Protein AF-A0A1V5P3G5-F1 (afdb_monomer_lite)

Sequence (372 aa):
MKNCLNKTLERDWIDLKLSLVNNLAYAYYDMGYYDEALKFWMDNFDRAREYGWKEALMHSLTGTSLLFEERGEPMRAVSQYREALNISREIEDNYFQNLILLRLGSLFIQQGDIEEGQLFIEKASLISKEYNFLEFYVDSILHFAEINFIRCKRDCIKDFLCEVMDKGNDVQLAKAYRINYILEADVKFRELSQEKIINLHGSRKRRTEQYVTWFDTVAFKISPTSTLRKYLVKMHDRQYDATIDEIERLRKRREDFEIFIDGINGIISERIKGEIKIYKKKSLSELLFFFIRHGGEFFSPRELFPSVWKAKYVHNVDSPTVKMSISRLRKLIEPSPSNPKYLKLSPIRYKEERKYYFDDNCRFCFIEESFT

Secondary structure (DSSP, 8-state):
-HHHHTT--SGGGHHHHHHHHHHHHHHHHHHT-HHHHHHHHHHHHHHHHHHT-HHHHHHHHHHHHHHHHHTT-HHHHHHHHHHHHHHHHHTT-HHHHHHHHHHHHHHHHHHT-HHHHHHHHHHHHHHHHHTT-HHHHHHHHHHHHHHHHHTT-GGGHHHHHHHHHHH--HHHHHHHHHHHHHHH--HHHHHHHHHHHHT--HHHHHHHHHHHHHHHHHHHHH-TT-S--PEEEEESS-EEEE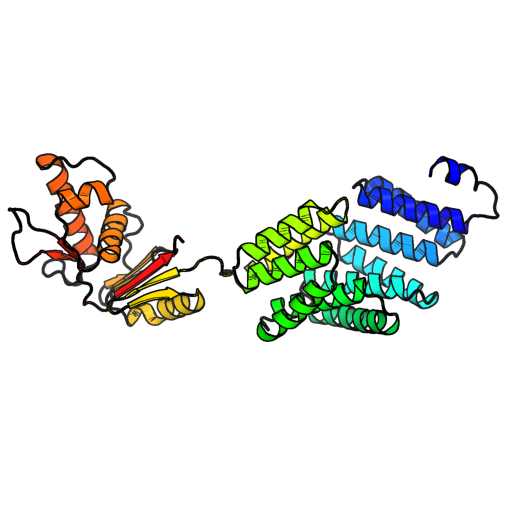-HHHHHHHHHTGGGSSEEEETTTTEEEETTTEE---TT-HHHHHHHHHHHHTTT--B-HHHHHHHHH-S---HHHHHHHHHHHHHHHHHHH-SSTTS-SSEEEPSS-BTTB--EEE-TTS-EEEEEE---

Foldseek 3Di:
DVVVLVVQPDPPCVLVNLVVLLVVLVVCQLQVVPVSSLVSLVVSLVVCVVVVPLVSNLSSLQSVLVSCVVVVNNVSSLVSLVVSLVSCVVVVVLVSVLVSLLVNLVSCVLVVVNVSSLVSLVVSCVSCVVVVVLASVLSSLLSVLLSCVLVVVLVPNVVSLVVCCVRHDLLSLLSSLLSVCQNPVDVVSVVSSVVSLVPDGGPSNVVSVVSSVSSVVSSCVSPVQTDNFQKWKDWLVDIDTDGVVVVVVCVVVVLVFQWEAEPPVGWIQGNPQGTFNCPVPQLLVLLVVVQRVVAPDWAFQQRSCCSRVVDHDDCVPRNVVVVVSLLVSLVGHAPDSVDRDFWDWDPDQDPNTIIIHGHSNGGYMYMDTDDD

pLDDT: mean 88.67, std 11.92, range [41.56, 98.75]

Structure (mmCIF, N/CA/C/O backbone):
data_AF-A0A1V5P3G5-F1
#
_entry.id   AF-A0A1V5P3G5-F1
#
loop_
_atom_site.group_PDB
_atom_site.id
_atom_site.type_symbol
_atom_site.label_atom_id
_atom_site.label_alt_id
_atom_site.label_comp_id
_atom_site.label_asym_id
_atom_site.label_entity_id
_atom_site.label_seq_id
_atom_site.pdbx_PDB_ins_code
_atom_site.Cartn_x
_atom_site.Cartn_y
_atom_site.Cartn_z
_atom_site.occupancy
_atom_site.B_iso_or_equiv
_atom_site.auth_seq_id
_atom_site.auth_comp_id
_atom_site.auth_asym_id
_atom_site.auth_atom_id
_atom_site.pdbx_PDB_model_num
ATOM 1 N N . MET A 1 1 ? 26.999 15.850 -18.769 1.00 49.56 1 MET A N 1
ATOM 2 C CA . MET A 1 1 ? 26.205 15.118 -19.786 1.00 49.56 1 MET A CA 1
ATOM 3 C C . MET A 1 1 ? 26.065 15.858 -21.116 1.00 49.56 1 MET A C 1
ATOM 5 O O . MET A 1 1 ? 26.474 15.278 -22.110 1.00 49.56 1 MET A O 1
ATOM 9 N N . LYS A 1 2 ? 25.593 17.119 -21.179 1.00 41.56 2 LYS A N 1
ATOM 10 C CA . LYS A 1 2 ? 25.462 17.866 -22.460 1.00 41.56 2 LYS A CA 1
ATOM 11 C C . LYS A 1 2 ? 26.751 17.910 -23.308 1.00 41.56 2 LYS A C 1
ATOM 13 O O . LYS A 1 2 ? 26.693 17.690 -24.509 1.00 41.56 2 LYS A O 1
ATOM 18 N N . ASN A 1 3 ? 27.919 18.078 -22.678 1.00 47.91 3 ASN A N 1
ATOM 19 C CA . ASN A 1 3 ? 29.217 18.050 -23.371 1.00 47.91 3 ASN A CA 1
ATOM 20 C C . ASN A 1 3 ? 29.620 16.672 -23.932 1.00 47.91 3 ASN A C 1
ATOM 22 O O . ASN A 1 3 ? 30.367 16.624 -24.903 1.00 47.91 3 ASN A O 1
ATOM 26 N N . CYS A 1 4 ? 29.143 15.563 -23.356 1.00 51.78 4 CYS A N 1
ATOM 27 C CA . CYS A 1 4 ? 29.403 14.222 -23.895 1.00 51.78 4 CYS A CA 1
ATOM 28 C C . CYS A 1 4 ? 28.489 13.926 -25.090 1.00 51.78 4 CYS A C 1
ATOM 30 O O . CYS A 1 4 ? 28.937 13.347 -26.069 1.00 51.78 4 CYS A O 1
ATOM 32 N N . LEU A 1 5 ? 27.240 14.401 -25.036 1.00 53.62 5 LEU A N 1
ATOM 33 C CA . LEU A 1 5 ? 26.241 14.244 -26.099 1.00 53.62 5 LEU A CA 1
ATOM 34 C C . LEU A 1 5 ? 26.616 15.007 -27.383 1.00 53.62 5 LEU A C 1
ATOM 36 O O . LEU A 1 5 ? 26.289 14.573 -28.480 1.00 53.62 5 LEU A O 1
ATOM 40 N N . ASN A 1 6 ? 27.338 16.125 -27.246 1.00 54.41 6 ASN A N 1
ATOM 41 C CA . ASN A 1 6 ? 27.861 16.892 -28.380 1.00 54.41 6 ASN A CA 1
ATOM 42 C C . ASN A 1 6 ? 29.121 16.268 -29.009 1.00 54.41 6 ASN A C 1
ATOM 44 O O . ASN A 1 6 ? 29.453 16.605 -30.139 1.00 54.41 6 ASN A O 1
ATOM 48 N N . LYS A 1 7 ? 29.832 15.376 -28.303 1.00 50.53 7 LYS A N 1
ATOM 49 C CA . LYS A 1 7 ? 31.029 14.694 -28.828 1.00 50.53 7 LYS A CA 1
ATOM 50 C C . LYS A 1 7 ? 30.710 13.418 -29.618 1.00 50.53 7 LYS A C 1
ATOM 52 O O . LYS A 1 7 ? 31.585 12.927 -30.313 1.00 50.53 7 LYS A O 1
ATOM 57 N N . THR A 1 8 ? 29.482 12.904 -29.556 1.00 52.03 8 THR A N 1
ATOM 58 C CA . THR A 1 8 ? 29.041 11.681 -30.257 1.00 52.03 8 THR A CA 1
ATOM 59 C C . THR A 1 8 ? 28.380 11.968 -31.617 1.00 52.03 8 THR A C 1
ATOM 61 O O . THR A 1 8 ? 27.482 11.247 -32.040 1.00 52.03 8 THR A O 1
ATOM 64 N N . LEU A 1 9 ? 28.780 13.050 -32.301 1.00 47.19 9 LEU A N 1
ATOM 65 C CA . LEU A 1 9 ? 28.206 13.490 -33.587 1.00 47.19 9 LEU A CA 1
ATOM 66 C C . LEU A 1 9 ? 28.682 12.677 -34.811 1.00 47.19 9 LEU A C 1
ATOM 68 O O . LEU A 1 9 ? 28.243 12.954 -35.925 1.00 47.19 9 LEU A O 1
ATOM 72 N N . GLU A 1 10 ? 29.527 11.664 -34.619 1.00 52.16 10 GLU A N 1
ATOM 73 C CA . GLU A 1 10 ? 29.936 10.717 -35.663 1.00 52.16 10 GLU A CA 1
ATOM 74 C C . GLU A 1 10 ? 29.046 9.461 -35.649 1.00 52.16 10 GLU A C 1
ATOM 76 O O . GLU A 1 10 ? 28.550 9.042 -34.601 1.00 52.16 10 GLU A O 1
ATOM 81 N N . ARG A 1 11 ? 28.834 8.864 -36.832 1.00 55.66 11 ARG A N 1
ATOM 82 C CA . ARG A 1 11 ? 27.936 7.714 -37.083 1.00 55.66 11 ARG A CA 1
ATOM 83 C C . ARG A 1 11 ? 28.247 6.483 -36.212 1.00 55.66 11 ARG A C 1
ATOM 85 O O . ARG A 1 11 ? 27.362 5.660 -36.008 1.00 55.66 11 ARG A O 1
ATOM 92 N N . ASP A 1 12 ? 29.458 6.410 -35.665 1.00 61.38 12 ASP A N 1
ATOM 93 C CA . ASP A 1 12 ? 30.012 5.246 -34.966 1.00 61.38 12 ASP A CA 1
ATOM 94 C C . ASP A 1 12 ? 29.511 5.061 -33.518 1.00 61.38 12 ASP A C 1
ATOM 96 O O . ASP A 1 12 ? 29.803 4.042 -32.901 1.00 61.38 12 ASP A O 1
ATOM 100 N N . TRP A 1 13 ? 28.733 6.002 -32.958 1.00 76.44 13 TRP A N 1
ATOM 101 C CA . TRP A 1 13 ? 28.289 5.948 -31.549 1.00 76.44 13 TRP A CA 1
ATOM 102 C C . TRP A 1 13 ? 26.781 6.147 -31.347 1.00 76.44 13 TRP A C 1
ATOM 104 O O . TRP A 1 13 ? 26.349 6.624 -30.288 1.00 76.44 13 TRP A O 1
ATOM 114 N N . ILE A 1 14 ? 25.961 5.814 -32.349 1.00 82.19 14 ILE A N 1
ATOM 115 C CA . ILE A 1 14 ? 24.505 6.008 -32.271 1.00 82.19 14 ILE A CA 1
ATOM 116 C C . ILE A 1 14 ? 23.882 5.241 -31.090 1.00 82.19 14 ILE A C 1
ATOM 118 O O . ILE A 1 14 ? 23.105 5.831 -30.341 1.00 82.19 14 ILE A O 1
ATOM 122 N N . ASP A 1 15 ? 24.315 4.008 -30.819 1.00 83.19 15 ASP A N 1
ATOM 123 C CA . ASP A 1 15 ? 23.798 3.175 -29.718 1.00 83.19 15 ASP A CA 1
ATOM 124 C C . ASP A 1 15 ? 24.075 3.799 -28.341 1.00 83.19 15 ASP A C 1
ATOM 126 O O . ASP A 1 15 ? 23.204 3.864 -27.462 1.00 83.19 15 ASP A O 1
ATOM 130 N N . LEU A 1 16 ? 25.285 4.349 -28.172 1.00 84.81 16 LEU A N 1
ATOM 131 C CA . LEU A 1 16 ? 25.686 5.062 -26.960 1.00 84.81 16 LEU A CA 1
ATOM 132 C C . LEU A 1 16 ? 24.864 6.343 -26.785 1.00 84.81 16 LEU A C 1
ATOM 134 O O . LEU A 1 16 ? 24.459 6.678 -25.670 1.00 84.81 16 LEU A O 1
ATOM 138 N N . LYS A 1 17 ? 24.591 7.057 -27.882 1.00 87.31 17 LYS A N 1
ATOM 139 C CA . LYS A 1 17 ? 23.755 8.259 -27.865 1.00 87.31 17 LYS A CA 1
ATOM 140 C C . LYS A 1 17 ? 22.325 7.927 -27.444 1.00 87.31 17 LYS A C 1
ATOM 142 O O . LYS A 1 17 ? 21.805 8.608 -26.563 1.00 87.31 17 LYS A O 1
ATOM 147 N N . LEU A 1 18 ? 21.719 6.888 -28.018 1.00 90.94 18 LEU A N 1
ATOM 148 C CA . LEU A 1 18 ? 20.354 6.472 -27.679 1.00 90.94 18 LEU A CA 1
ATOM 149 C C . LEU A 1 18 ? 20.243 6.051 -26.204 1.00 90.94 18 LEU A C 1
ATOM 151 O O . LEU A 1 18 ? 19.311 6.445 -25.499 1.00 90.94 18 LEU A O 1
ATOM 155 N N . SER A 1 19 ? 21.241 5.321 -25.703 1.00 89.56 19 SER A N 1
ATOM 156 C CA . SER A 1 19 ? 21.328 4.930 -24.289 1.00 89.56 19 SER A CA 1
ATOM 157 C C . SER A 1 19 ? 21.479 6.143 -23.361 1.00 89.56 19 SER A C 1
ATOM 159 O O . SER A 1 19 ? 20.800 6.254 -22.339 1.00 89.56 19 SER A O 1
ATOM 161 N N . LEU A 1 20 ? 22.331 7.104 -23.731 1.00 89.88 20 LEU A N 1
ATOM 162 C CA . LEU A 1 20 ? 22.556 8.312 -22.938 1.00 89.88 20 LEU A CA 1
ATOM 163 C C . LEU A 1 20 ? 21.320 9.221 -22.895 1.00 89.88 20 LEU A C 1
ATOM 165 O O . LEU A 1 20 ? 21.046 9.816 -21.852 1.00 89.88 20 LEU A O 1
ATOM 169 N N . VAL A 1 21 ? 20.571 9.322 -23.997 1.00 93.44 21 VAL A N 1
ATOM 170 C CA . VAL A 1 21 ? 19.311 10.081 -24.044 1.00 93.44 21 VAL A CA 1
ATOM 171 C C . VAL A 1 21 ? 18.264 9.447 -23.128 1.00 93.44 21 VAL A C 1
ATOM 173 O O . VAL A 1 21 ? 17.629 10.175 -22.366 1.00 93.44 21 VAL A O 1
ATOM 176 N N . ASN A 1 22 ? 18.140 8.116 -23.113 1.00 93.00 22 ASN A N 1
ATOM 177 C CA . ASN A 1 22 ? 17.264 7.419 -22.166 1.00 93.00 22 ASN A CA 1
ATOM 178 C C . ASN A 1 22 ? 17.645 7.713 -20.708 1.00 93.00 22 ASN A C 1
ATOM 180 O O . ASN A 1 22 ? 16.783 8.077 -19.911 1.00 93.00 22 ASN A O 1
ATOM 184 N N . ASN A 1 23 ? 18.931 7.627 -20.359 1.00 92.81 23 ASN A N 1
ATOM 185 C CA . ASN A 1 23 ? 19.398 7.928 -19.001 1.00 92.81 23 ASN A CA 1
ATOM 186 C C . ASN A 1 23 ? 19.138 9.387 -18.606 1.00 92.81 23 ASN A C 1
ATOM 188 O O . ASN A 1 23 ? 18.753 9.673 -17.472 1.00 92.81 23 ASN A O 1
ATOM 192 N N . LEU A 1 24 ? 19.317 10.317 -19.547 1.00 95.00 24 LEU A N 1
ATOM 193 C CA . LEU A 1 24 ? 19.003 11.724 -19.330 1.00 95.00 24 LEU A CA 1
ATOM 194 C C . LEU A 1 24 ? 17.503 11.924 -19.082 1.00 95.00 24 LEU A C 1
ATOM 196 O O . LEU A 1 24 ? 17.134 12.651 -18.163 1.00 95.00 24 LEU A O 1
ATOM 200 N N . ALA A 1 25 ? 16.647 11.258 -19.855 1.00 96.44 25 ALA A N 1
ATOM 201 C CA . ALA A 1 25 ? 15.203 11.298 -19.668 1.00 96.44 25 ALA A CA 1
ATOM 202 C C . ALA A 1 25 ? 14.783 10.743 -18.294 1.00 96.44 25 ALA A C 1
ATOM 204 O O . ALA A 1 25 ? 14.000 11.391 -17.602 1.00 96.44 25 ALA A O 1
ATOM 205 N N . TYR A 1 26 ? 15.375 9.630 -17.837 1.00 95.12 26 TYR A N 1
ATOM 206 C CA . TYR A 1 26 ? 15.165 9.119 -16.474 1.00 95.12 26 TYR A CA 1
ATOM 207 C C . TYR A 1 26 ? 15.589 10.125 -15.397 1.00 95.12 26 TYR A C 1
ATOM 209 O O . TYR A 1 26 ? 14.888 10.277 -14.399 1.00 95.12 26 TYR A O 1
ATOM 217 N N . ALA A 1 27 ? 16.695 10.848 -15.596 1.00 95.00 27 ALA A N 1
ATOM 218 C CA . ALA A 1 27 ? 17.125 11.887 -14.661 1.00 95.00 27 ALA A CA 1
ATOM 219 C C . ALA A 1 27 ? 16.135 13.066 -14.610 1.00 95.00 27 ALA A C 1
ATOM 221 O O . ALA A 1 27 ? 15.785 13.525 -13.523 1.00 95.00 27 ALA A O 1
ATOM 222 N N . TYR A 1 28 ? 15.636 13.526 -15.764 1.00 95.25 28 TYR A N 1
ATOM 223 C CA . TYR A 1 28 ? 14.582 14.547 -15.819 1.00 95.25 28 TYR A CA 1
ATOM 224 C C . TYR A 1 28 ? 13.293 14.065 -15.136 1.00 95.25 28 TYR A C 1
ATOM 226 O O . TYR A 1 28 ? 12.713 14.803 -14.337 1.00 95.25 28 TYR A O 1
ATOM 234 N N . TYR A 1 29 ? 12.889 12.815 -15.376 1.00 94.94 29 TYR A N 1
ATOM 235 C CA . TYR A 1 29 ? 11.752 12.184 -14.707 1.00 94.94 29 TYR A CA 1
ATOM 236 C C . TYR A 1 29 ? 11.928 12.154 -13.184 1.00 94.94 29 TYR A C 1
ATOM 238 O O . TYR A 1 29 ? 11.023 12.552 -12.448 1.00 94.94 29 TYR A O 1
ATOM 246 N N . ASP A 1 30 ? 13.102 11.755 -12.689 1.00 93.62 30 ASP A N 1
ATOM 247 C CA . ASP A 1 30 ? 13.365 11.693 -11.251 1.00 93.62 30 ASP A CA 1
ATOM 248 C C . ASP A 1 30 ? 13.262 13.079 -10.593 1.00 93.62 30 ASP A C 1
ATOM 250 O O . ASP A 1 30 ? 12.609 13.249 -9.558 1.00 93.62 30 ASP A O 1
ATOM 254 N N . MET A 1 31 ? 13.764 14.106 -11.279 1.00 92.50 31 MET A N 1
ATOM 255 C CA . MET A 1 31 ? 13.651 15.507 -10.865 1.00 92.50 31 MET A CA 1
ATOM 256 C C . MET A 1 31 ? 12.229 16.088 -10.980 1.00 92.50 31 MET A C 1
ATOM 258 O O . MET A 1 31 ? 11.965 17.135 -10.397 1.00 92.50 31 MET A O 1
ATOM 262 N N . GLY A 1 32 ? 11.301 15.412 -11.668 1.00 91.19 32 GLY A N 1
ATOM 263 C CA . GLY A 1 32 ? 9.911 15.858 -11.848 1.00 91.19 32 GLY A CA 1
ATOM 264 C C . GLY A 1 32 ? 9.659 16.695 -13.109 1.00 91.19 32 GLY A C 1
ATOM 265 O O . GLY A 1 32 ? 8.556 17.204 -13.292 1.00 91.19 32 GLY A O 1
ATOM 266 N N . TYR A 1 33 ? 10.647 16.817 -13.997 1.00 94.06 33 TYR A N 1
ATOM 267 C CA . TYR A 1 33 ? 10.536 17.491 -15.296 1.00 94.06 33 TYR A CA 1
ATOM 268 C C . TYR A 1 33 ? 9.931 16.538 -16.338 1.00 94.06 33 TYR A C 1
ATOM 270 O O . TYR A 1 33 ? 10.624 15.959 -17.180 1.00 94.06 33 TYR A O 1
ATOM 278 N N . TYR A 1 34 ? 8.628 16.288 -16.208 1.00 92.44 34 TYR A N 1
ATOM 279 C CA . TYR A 1 34 ? 7.934 15.239 -16.955 1.00 92.44 34 TYR A CA 1
ATOM 280 C C . TYR A 1 34 ? 7.786 15.526 -18.449 1.00 92.44 34 TYR A C 1
ATOM 282 O O . TYR A 1 34 ? 7.877 14.594 -19.246 1.00 92.44 34 TYR A O 1
ATOM 290 N N . ASP A 1 35 ? 7.589 16.783 -18.844 1.00 93.62 35 ASP A N 1
ATOM 291 C CA . ASP A 1 35 ? 7.440 17.137 -20.258 1.00 93.62 35 ASP A CA 1
ATOM 292 C C . ASP A 1 35 ? 8.777 17.034 -21.002 1.00 93.62 35 ASP A C 1
ATOM 294 O O . ASP A 1 35 ? 8.831 16.535 -22.128 1.00 93.62 35 ASP A O 1
ATOM 298 N N . GLU A 1 36 ? 9.879 17.415 -20.356 1.00 94.38 36 GLU A N 1
ATOM 299 C CA . GLU A 1 36 ? 11.227 17.216 -20.879 1.00 94.38 36 GLU A CA 1
ATOM 300 C C . GLU A 1 36 ? 11.564 15.730 -20.996 1.00 94.38 36 GLU A C 1
ATOM 302 O O . GLU A 1 36 ? 12.044 15.299 -22.046 1.00 94.38 36 GLU A O 1
ATOM 307 N N . ALA A 1 37 ? 11.284 14.937 -19.955 1.00 95.81 37 ALA A N 1
ATOM 308 C CA . ALA A 1 37 ? 11.495 13.491 -19.981 1.00 95.81 37 ALA A CA 1
ATOM 309 C C . ALA A 1 37 ? 10.700 12.827 -21.118 1.00 95.81 37 ALA A C 1
ATOM 311 O O . ALA A 1 37 ? 11.266 12.055 -21.893 1.00 95.81 37 ALA A O 1
ATOM 312 N N . LEU A 1 38 ? 9.420 13.190 -21.271 1.00 94.56 38 LEU A N 1
ATOM 313 C CA . LEU A 1 38 ? 8.560 12.698 -22.347 1.00 94.56 38 LEU A CA 1
ATOM 314 C C . LEU A 1 38 ? 9.134 13.041 -23.721 1.00 94.56 38 LEU A C 1
ATOM 316 O O . LEU A 1 38 ? 9.231 12.169 -24.582 1.00 94.56 38 LEU A O 1
ATOM 320 N N . LYS A 1 39 ? 9.558 14.294 -23.917 1.00 94.81 39 LYS A N 1
ATOM 321 C CA . LYS A 1 39 ? 10.154 14.742 -25.177 1.00 94.81 39 LYS A CA 1
ATOM 322 C C . LYS A 1 39 ? 11.406 13.939 -25.521 1.00 94.81 39 LYS A C 1
ATOM 324 O O . LYS A 1 39 ? 11.549 13.521 -26.667 1.00 94.81 39 LYS A O 1
ATOM 329 N N . PHE A 1 40 ? 12.295 13.713 -24.552 1.00 94.69 40 PHE A N 1
ATOM 330 C CA . PHE A 1 40 ? 13.498 12.913 -24.778 1.00 94.69 40 PHE A CA 1
ATOM 331 C C . PHE A 1 40 ? 13.165 11.460 -25.110 1.00 94.69 40 PHE A C 1
ATOM 333 O O . PHE A 1 40 ? 13.736 10.931 -26.059 1.00 94.69 40 PHE A O 1
ATOM 340 N N . TRP A 1 41 ? 12.242 10.820 -24.389 1.00 96.56 41 TRP A N 1
ATOM 341 C CA . TRP A 1 41 ? 11.871 9.437 -24.685 1.00 96.56 41 TRP A CA 1
ATOM 342 C C . TRP A 1 41 ? 11.143 9.275 -26.020 1.00 96.56 41 TRP A C 1
ATOM 344 O O . TRP A 1 41 ? 11.429 8.315 -26.722 1.00 96.56 41 TRP A O 1
ATOM 354 N N . MET A 1 42 ? 10.255 10.195 -26.408 1.00 94.19 42 MET A N 1
ATOM 355 C CA . MET A 1 42 ? 9.570 10.125 -27.708 1.00 94.19 42 MET A CA 1
ATOM 356 C C . MET A 1 42 ? 10.543 10.315 -28.878 1.00 94.19 42 MET A C 1
ATOM 358 O O . MET A 1 42 ? 10.554 9.516 -29.808 1.00 94.19 42 MET A O 1
ATOM 362 N N . ASP A 1 43 ? 11.420 11.319 -28.800 1.00 90.75 43 ASP A N 1
ATOM 363 C CA . ASP A 1 43 ? 12.449 11.557 -29.821 1.00 90.75 43 ASP A CA 1
ATOM 364 C C . ASP A 1 43 ? 13.442 10.381 -29.911 1.00 90.75 43 ASP A C 1
ATOM 366 O O . ASP A 1 43 ? 13.920 10.021 -30.986 1.00 90.75 43 ASP A O 1
ATOM 370 N N . ASN A 1 44 ? 13.747 9.746 -28.776 1.00 93.62 44 ASN A N 1
ATOM 371 C CA . ASN A 1 44 ? 14.605 8.568 -28.738 1.00 93.62 44 ASN A CA 1
ATOM 372 C C . ASN A 1 44 ? 13.910 7.303 -29.255 1.00 93.62 44 ASN A C 1
ATOM 374 O O . ASN A 1 44 ? 14.562 6.490 -29.901 1.00 93.62 44 ASN A O 1
ATOM 378 N N . PHE A 1 45 ? 12.608 7.155 -29.011 1.00 94.88 45 PHE A N 1
ATOM 379 C CA . PHE A 1 45 ? 11.784 6.059 -29.515 1.00 94.88 45 PHE A CA 1
ATOM 380 C C . PHE A 1 45 ? 11.760 6.033 -31.046 1.00 94.88 45 PHE A C 1
ATOM 382 O O . PHE A 1 45 ? 12.057 4.996 -31.639 1.00 94.88 45 PHE A O 1
ATOM 389 N N . ASP A 1 46 ? 11.475 7.174 -31.684 1.00 92.25 46 ASP A N 1
ATOM 390 C CA . ASP A 1 46 ? 11.408 7.265 -33.147 1.00 92.25 46 ASP A CA 1
ATOM 391 C C . ASP A 1 46 ? 12.761 6.933 -33.788 1.00 92.25 46 ASP A C 1
ATOM 393 O O . ASP A 1 46 ? 12.830 6.147 -34.735 1.00 92.25 46 ASP A O 1
ATOM 397 N N . ARG A 1 47 ? 13.859 7.441 -33.210 1.00 91.50 47 ARG A N 1
ATOM 398 C CA . ARG A 1 47 ? 15.213 7.104 -33.669 1.00 91.50 47 ARG A CA 1
ATOM 399 C C . ARG A 1 47 ? 15.542 5.635 -33.436 1.00 91.50 47 ARG A C 1
ATOM 401 O O . ARG A 1 47 ? 15.974 4.962 -34.360 1.00 91.50 47 ARG A O 1
ATOM 408 N N . ALA A 1 48 ? 15.339 5.114 -32.229 1.00 92.25 48 ALA A N 1
ATOM 409 C CA . ALA A 1 48 ? 15.631 3.715 -31.923 1.00 92.25 48 ALA A CA 1
ATOM 410 C C . ALA A 1 48 ? 14.883 2.764 -32.869 1.00 92.25 48 ALA A C 1
ATOM 412 O O . ALA A 1 48 ? 15.457 1.783 -33.334 1.00 92.25 48 ALA A O 1
ATOM 413 N N . ARG A 1 49 ? 13.639 3.103 -33.230 1.00 92.50 49 ARG A N 1
ATOM 414 C CA . ARG A 1 49 ? 12.857 2.382 -34.237 1.00 92.50 49 ARG A CA 1
ATOM 415 C C . ARG A 1 49 ? 13.460 2.485 -35.641 1.00 92.50 49 ARG A C 1
ATOM 417 O O . ARG A 1 49 ? 13.567 1.461 -36.305 1.00 92.50 49 ARG A O 1
ATOM 424 N N . GLU A 1 50 ? 13.858 3.676 -36.088 1.00 90.69 50 GLU A N 1
ATOM 425 C CA . GLU A 1 50 ? 14.502 3.887 -37.397 1.00 90.69 50 GLU A CA 1
ATOM 426 C C . GLU A 1 50 ? 15.808 3.086 -37.539 1.00 90.69 50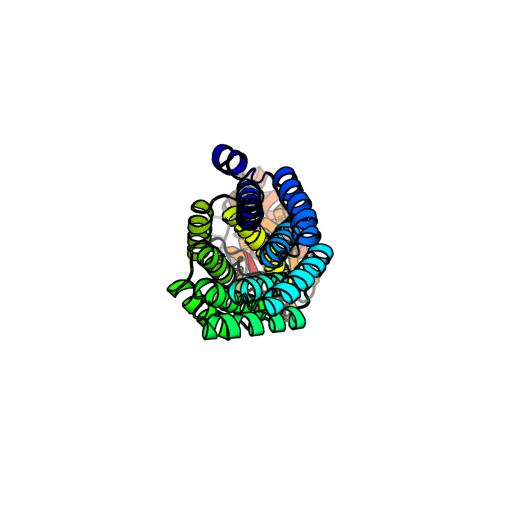 GLU A C 1
ATOM 428 O O . GLU A 1 50 ? 16.051 2.471 -38.575 1.00 90.69 50 GLU A O 1
ATOM 433 N N . TYR A 1 51 ? 16.621 3.051 -36.481 1.00 89.44 51 TYR A N 1
ATOM 434 C CA . TYR A 1 51 ? 17.903 2.338 -36.453 1.00 89.44 51 TYR A CA 1
ATOM 435 C C . TYR A 1 51 ? 17.779 0.847 -36.091 1.00 89.44 51 TYR A C 1
ATOM 437 O O . TYR A 1 51 ? 18.767 0.122 -36.171 1.00 89.44 51 TYR A O 1
ATOM 445 N N . GLY A 1 52 ? 16.594 0.373 -35.692 1.00 89.75 52 GLY A N 1
ATOM 446 C CA . GLY A 1 52 ? 16.376 -1.014 -35.267 1.00 89.75 52 GLY A CA 1
ATOM 447 C C . GLY A 1 52 ? 17.014 -1.379 -33.920 1.00 89.75 52 GLY A C 1
ATOM 448 O O . GLY A 1 52 ? 17.236 -2.559 -33.654 1.00 89.75 52 GLY A O 1
ATOM 449 N N . TRP A 1 53 ? 17.306 -0.394 -33.066 1.00 92.31 53 TRP A N 1
ATOM 450 C CA . TRP A 1 53 ? 17.959 -0.595 -31.770 1.00 92.31 53 TRP A CA 1
ATOM 451 C C . TRP A 1 53 ? 16.936 -0.915 -30.669 1.00 92.31 53 TRP A C 1
ATOM 453 O O . TRP A 1 53 ? 16.299 -0.027 -30.091 1.00 92.31 53 TRP A O 1
ATOM 463 N N . LYS A 1 54 ? 16.749 -2.210 -30.399 1.00 94.44 54 LYS A N 1
ATOM 464 C CA . LYS A 1 54 ? 15.670 -2.744 -29.552 1.00 94.44 54 LYS A CA 1
ATOM 465 C C . LYS A 1 54 ? 15.795 -2.341 -28.084 1.00 94.44 54 LYS A C 1
ATOM 467 O O . LYS A 1 54 ? 14.796 -1.978 -27.466 1.00 94.44 54 LYS A O 1
ATOM 472 N N . GLU A 1 55 ? 17.006 -2.335 -27.544 1.00 93.31 55 GLU A N 1
ATOM 473 C CA . GLU A 1 55 ? 17.312 -1.973 -26.161 1.00 93.31 55 GLU A CA 1
ATOM 474 C C . GLU A 1 55 ? 16.819 -0.553 -25.866 1.00 93.31 55 GLU A C 1
ATOM 476 O O . GLU A 1 55 ? 16.026 -0.327 -24.948 1.00 93.31 55 GLU A O 1
ATOM 481 N N . ALA A 1 56 ? 17.224 0.432 -26.678 1.00 93.81 56 ALA A N 1
ATOM 482 C CA . ALA A 1 56 ? 16.794 1.809 -26.447 1.00 93.81 56 ALA A CA 1
ATOM 483 C C . ALA A 1 56 ? 15.290 1.996 -26.649 1.00 93.81 56 ALA A C 1
ATOM 485 O O . ALA A 1 56 ? 14.697 2.796 -25.920 1.00 93.81 56 ALA A O 1
ATOM 486 N N . LEU A 1 57 ? 14.690 1.261 -27.590 1.00 95.25 57 LEU A N 1
ATOM 487 C CA . LEU A 1 57 ? 13.251 1.269 -27.829 1.00 95.25 57 LEU A CA 1
ATOM 488 C C . LEU A 1 57 ? 12.483 0.779 -26.591 1.00 95.25 57 LEU A C 1
ATOM 490 O O . LEU A 1 57 ? 11.570 1.461 -26.124 1.00 95.25 57 LEU A O 1
ATOM 494 N N . MET A 1 58 ? 12.904 -0.347 -26.008 1.00 97.38 58 MET A N 1
ATOM 495 C CA . MET A 1 58 ? 12.354 -0.897 -24.765 1.00 97.38 58 MET A CA 1
ATOM 496 C C . MET A 1 58 ? 12.480 0.096 -23.601 1.00 97.38 58 MET A C 1
ATOM 498 O O . MET A 1 58 ? 11.509 0.320 -22.873 1.00 97.38 58 MET A O 1
ATOM 502 N N . HIS A 1 59 ? 13.643 0.729 -23.427 1.00 95.56 59 HIS A N 1
ATOM 503 C CA . HIS A 1 59 ? 13.841 1.747 -22.392 1.00 95.56 59 HIS A CA 1
ATOM 504 C C . HIS A 1 59 ? 12.925 2.964 -22.584 1.00 95.56 59 HIS A C 1
ATOM 506 O O . HIS A 1 59 ? 12.333 3.440 -21.616 1.00 95.56 59 HIS A O 1
ATOM 512 N N . SER A 1 60 ? 12.773 3.460 -23.816 1.00 96.69 60 SER A N 1
ATOM 513 C CA . SER A 1 60 ? 11.890 4.596 -24.109 1.00 96.69 60 SER A CA 1
ATOM 514 C C . SER A 1 60 ? 10.415 4.251 -23.873 1.00 96.69 60 SER A C 1
ATOM 516 O O . SER A 1 60 ? 9.686 5.049 -23.278 1.00 96.69 60 SER A O 1
ATOM 518 N N . LEU A 1 61 ? 9.977 3.043 -24.244 1.00 97.56 61 LEU A N 1
ATOM 519 C CA . LEU A 1 61 ? 8.636 2.538 -23.928 1.00 97.56 61 LEU A CA 1
ATOM 520 C C . LEU A 1 61 ? 8.414 2.405 -22.418 1.00 97.56 61 LEU A C 1
ATOM 522 O O . LEU A 1 61 ? 7.399 2.859 -21.899 1.00 97.56 61 LEU A O 1
ATOM 526 N N . THR A 1 62 ? 9.380 1.844 -21.691 1.00 97.25 62 THR A N 1
ATOM 527 C CA . THR A 1 62 ? 9.298 1.691 -20.230 1.00 97.25 62 THR A CA 1
ATOM 528 C C . THR A 1 62 ? 9.235 3.056 -19.537 1.00 97.25 62 THR A C 1
ATOM 530 O O . THR A 1 62 ? 8.424 3.262 -18.637 1.00 97.25 62 THR A O 1
ATOM 533 N N . GLY A 1 63 ? 10.055 4.016 -19.972 1.00 96.12 63 GLY A N 1
ATOM 534 C CA . GLY A 1 63 ? 10.067 5.382 -19.448 1.00 96.12 63 GLY A CA 1
ATOM 535 C C . GLY A 1 63 ? 8.767 6.149 -19.702 1.00 96.12 63 GLY A C 1
ATOM 536 O O . GLY A 1 63 ? 8.200 6.745 -18.786 1.00 96.12 63 GLY A O 1
ATOM 537 N N . THR A 1 64 ? 8.241 6.085 -20.926 1.00 96.88 64 THR A N 1
ATOM 538 C CA . THR A 1 64 ? 6.945 6.705 -21.260 1.00 96.88 64 THR A CA 1
ATOM 539 C C . THR A 1 64 ? 5.778 6.045 -20.529 1.00 96.88 64 THR A C 1
ATOM 541 O O . THR A 1 64 ? 4.897 6.752 -20.039 1.00 96.88 64 THR A O 1
ATOM 544 N N . SER A 1 65 ? 5.823 4.726 -20.330 1.00 97.00 65 SER A N 1
ATOM 545 C CA . SER A 1 65 ? 4.835 4.004 -19.519 1.00 97.00 65 SER A CA 1
ATOM 546 C C . SER A 1 65 ? 4.804 4.509 -18.075 1.00 97.00 65 SER A C 1
ATOM 548 O O . SER A 1 65 ? 3.726 4.776 -17.550 1.00 97.00 65 SER A O 1
ATOM 550 N N . LEU A 1 66 ? 5.971 4.724 -17.454 1.00 94.19 66 LEU A N 1
ATOM 551 C CA . LEU A 1 66 ? 6.075 5.296 -16.105 1.00 94.19 66 LEU A CA 1
ATOM 552 C C . LEU A 1 66 ? 5.436 6.689 -16.010 1.00 94.19 66 LEU A C 1
ATOM 554 O O . LEU A 1 66 ? 4.796 7.003 -15.011 1.00 94.19 66 LEU A O 1
ATOM 558 N N . LEU A 1 67 ? 5.571 7.524 -17.044 1.00 93.19 67 LEU A N 1
ATOM 559 C CA . LEU A 1 67 ? 4.897 8.826 -17.087 1.00 93.19 67 LEU A CA 1
ATOM 560 C C . LEU A 1 67 ? 3.380 8.698 -17.199 1.00 93.19 67 LEU A C 1
ATOM 562 O O . LEU A 1 67 ? 2.660 9.476 -16.576 1.00 93.19 67 LEU A O 1
ATOM 566 N N . PHE A 1 68 ? 2.887 7.736 -17.979 1.00 91.88 68 PHE A N 1
ATOM 567 C CA . PHE A 1 68 ? 1.452 7.478 -18.056 1.00 91.88 68 PHE A CA 1
ATOM 568 C C . PHE A 1 68 ? 0.891 6.972 -16.724 1.00 91.88 68 PHE A C 1
ATOM 570 O O . PHE A 1 68 ? -0.214 7.373 -16.362 1.00 91.88 68 PHE A O 1
ATOM 577 N N . GLU A 1 69 ? 1.651 6.185 -15.952 1.00 90.31 69 GLU A N 1
ATOM 578 C CA . GLU A 1 69 ? 1.273 5.857 -14.569 1.00 90.31 69 GLU A CA 1
ATOM 579 C C . GLU A 1 69 ? 1.127 7.121 -13.710 1.00 90.31 69 GLU A C 1
ATOM 581 O O . GLU A 1 69 ? 0.080 7.327 -13.099 1.00 90.31 69 GLU A O 1
ATOM 586 N N . GLU A 1 70 ? 2.139 7.996 -13.704 1.00 86.50 70 GLU A N 1
ATOM 587 C CA . GLU A 1 70 ? 2.135 9.241 -12.913 1.00 86.50 70 GLU A CA 1
ATOM 588 C C . GLU A 1 70 ? 1.002 10.199 -13.309 1.00 86.50 70 GLU A C 1
ATOM 590 O O . GLU A 1 70 ? 0.520 10.977 -12.486 1.00 86.50 70 GLU A O 1
ATOM 595 N N . ARG A 1 71 ? 0.560 10.152 -14.571 1.00 86.56 71 ARG A N 1
ATOM 596 C CA . ARG A 1 71 ? -0.556 10.958 -15.090 1.00 86.56 71 ARG A CA 1
ATOM 597 C C . ARG A 1 71 ? -1.932 10.335 -14.840 1.00 86.56 71 ARG A C 1
ATOM 599 O O . ARG A 1 71 ? -2.936 10.950 -15.189 1.00 86.56 71 ARG A O 1
ATOM 606 N N . GLY A 1 72 ? -2.004 9.145 -14.242 1.00 86.88 72 GLY A N 1
ATOM 607 C CA . GLY A 1 72 ? -3.270 8.445 -14.022 1.00 86.88 72 GLY A CA 1
ATOM 608 C C . GLY A 1 72 ? -3.884 7.887 -15.310 1.00 86.88 72 GLY A C 1
ATOM 609 O O . GLY A 1 72 ? -5.103 7.760 -15.408 1.00 86.88 72 GLY A O 1
ATOM 610 N N . GLU A 1 73 ? -3.054 7.529 -16.294 1.00 90.19 73 GLU A N 1
ATOM 611 C CA . GLU A 1 73 ? -3.453 6.944 -17.581 1.00 90.19 73 GLU A CA 1
ATOM 612 C C . GLU A 1 73 ? -3.037 5.458 -17.681 1.00 90.19 73 GLU A C 1
ATOM 614 O O . GLU A 1 73 ? -2.275 5.066 -18.573 1.00 90.19 73 GLU A O 1
ATOM 619 N N . PRO A 1 74 ? -3.515 4.574 -16.787 1.00 88.56 74 PRO A N 1
ATOM 620 C CA . PRO A 1 74 ? -2.893 3.270 -16.599 1.00 88.56 74 PRO A CA 1
ATOM 621 C C . PRO A 1 74 ? -3.124 2.309 -17.777 1.00 88.56 74 PRO A C 1
ATOM 623 O O . PRO A 1 74 ? -2.284 1.456 -18.040 1.00 88.56 74 PRO A O 1
ATOM 626 N N . MET A 1 75 ? -4.199 2.474 -18.557 1.00 90.31 75 MET A N 1
ATOM 627 C CA . MET A 1 75 ? -4.428 1.661 -19.763 1.00 90.31 75 MET A CA 1
ATOM 628 C C . MET A 1 75 ? -3.394 1.934 -20.864 1.00 90.31 75 MET A C 1
ATOM 630 O O . MET A 1 75 ? -2.980 1.010 -21.565 1.00 90.31 75 MET A O 1
ATOM 634 N N . ARG A 1 76 ? -2.937 3.187 -21.001 1.00 93.19 76 ARG A N 1
ATOM 635 C CA . ARG A 1 76 ? -1.859 3.533 -21.941 1.00 93.19 76 ARG A CA 1
ATOM 636 C C . ARG A 1 76 ? -0.525 2.967 -21.468 1.00 93.19 76 ARG A C 1
ATOM 638 O O . ARG A 1 76 ? 0.187 2.378 -22.278 1.00 93.19 76 ARG A O 1
ATOM 645 N N . ALA A 1 77 ? -0.247 3.060 -20.165 1.00 95.69 77 ALA A N 1
ATOM 646 C CA . ALA A 1 77 ? 0.933 2.447 -19.560 1.00 95.69 77 ALA A CA 1
ATOM 647 C C . ALA A 1 77 ? 0.967 0.927 -19.801 1.00 95.69 77 ALA A C 1
ATOM 649 O O . ALA A 1 77 ? 1.964 0.407 -20.287 1.00 95.69 77 ALA A O 1
ATOM 650 N N . VAL A 1 78 ? -0.140 0.212 -19.555 1.00 96.38 78 VAL A N 1
ATOM 651 C CA . VAL A 1 78 ? -0.230 -1.245 -19.778 1.00 96.38 78 VAL A CA 1
ATOM 652 C C . VAL A 1 78 ? 0.071 -1.619 -21.231 1.00 96.38 78 VAL A C 1
ATOM 654 O O . VAL A 1 78 ? 0.812 -2.573 -21.469 1.00 96.38 78 VAL A O 1
ATOM 657 N N . SER A 1 79 ? -0.468 -0.880 -22.206 1.00 96.62 79 SER A N 1
ATOM 658 C CA . SER A 1 79 ? -0.205 -1.148 -23.627 1.00 96.62 79 SER A CA 1
ATOM 659 C C . SER A 1 79 ? 1.286 -1.046 -23.957 1.00 96.62 79 SER A C 1
ATOM 661 O O . SER A 1 79 ? 1.837 -1.943 -24.595 1.00 96.62 79 SER A O 1
ATOM 663 N N . GLN A 1 80 ? 1.945 0.021 -23.504 1.00 97.25 80 GLN A N 1
ATOM 664 C CA . GLN A 1 80 ? 3.365 0.244 -23.776 1.00 97.25 80 GLN A CA 1
ATOM 665 C C . GLN A 1 80 ? 4.273 -0.711 -22.999 1.00 97.25 80 GLN A C 1
ATOM 667 O O . GLN A 1 80 ? 5.255 -1.202 -23.553 1.00 97.25 80 GLN A O 1
ATOM 672 N N . TYR A 1 81 ? 3.925 -1.062 -21.759 1.00 98.38 81 TYR A N 1
ATOM 673 C CA . TYR A 1 81 ? 4.642 -2.094 -21.016 1.00 98.38 81 TYR A CA 1
ATOM 674 C C . TYR A 1 81 ? 4.562 -3.459 -21.689 1.00 98.38 81 TYR A C 1
ATOM 676 O O . TYR A 1 81 ? 5.550 -4.183 -21.684 1.00 98.38 81 TYR A O 1
ATOM 684 N N . ARG A 1 82 ? 3.425 -3.833 -22.289 1.00 98.25 82 ARG A N 1
ATOM 685 C CA . ARG A 1 82 ? 3.327 -5.099 -23.034 1.00 98.25 82 ARG A CA 1
ATOM 686 C C . ARG A 1 82 ? 4.230 -5.103 -24.269 1.00 98.25 82 ARG A C 1
ATOM 688 O O . ARG A 1 82 ? 4.865 -6.119 -24.534 1.00 98.25 82 ARG A O 1
ATOM 695 N N . GLU A 1 83 ? 4.327 -3.981 -24.983 1.00 97.81 83 GLU A N 1
ATOM 696 C CA . GLU A 1 83 ? 5.274 -3.828 -26.097 1.00 97.81 83 GLU A CA 1
ATOM 697 C C . GLU A 1 83 ? 6.727 -3.928 -25.602 1.00 97.81 83 GLU A C 1
ATOM 699 O O . GLU A 1 83 ? 7.496 -4.739 -26.116 1.00 97.81 83 GLU A O 1
ATOM 704 N N . ALA A 1 84 ? 7.078 -3.200 -24.537 1.00 98.12 84 ALA A N 1
ATOM 705 C CA . ALA A 1 84 ? 8.405 -3.258 -23.925 1.00 98.12 84 ALA A CA 1
ATOM 706 C C . ALA A 1 84 ? 8.756 -4.663 -23.408 1.00 98.12 84 ALA A C 1
ATOM 708 O O . ALA A 1 84 ? 9.890 -5.099 -23.567 1.00 98.12 84 ALA A O 1
ATOM 709 N N . LEU A 1 85 ? 7.791 -5.389 -22.833 1.00 98.50 85 LEU A N 1
ATOM 710 C CA . LEU A 1 85 ? 7.969 -6.759 -22.346 1.00 98.50 85 LEU A CA 1
ATOM 711 C C . LEU A 1 85 ? 8.228 -7.752 -23.484 1.00 98.50 85 LEU A C 1
ATOM 713 O O . LEU A 1 85 ? 8.974 -8.712 -23.312 1.00 98.50 85 LEU A O 1
ATOM 717 N N . ASN A 1 86 ? 7.593 -7.557 -24.641 1.00 98.38 86 ASN A N 1
ATOM 718 C CA . ASN A 1 86 ? 7.870 -8.386 -25.811 1.00 98.38 86 ASN A CA 1
ATOM 719 C C . ASN A 1 86 ? 9.283 -8.122 -26.329 1.00 98.38 86 ASN A C 1
ATOM 721 O O . ASN A 1 86 ? 10.026 -9.072 -26.555 1.00 98.38 86 ASN A O 1
ATOM 725 N N . ILE A 1 87 ? 9.684 -6.852 -26.420 1.00 98.06 87 ILE A N 1
ATOM 726 C CA . ILE A 1 87 ? 11.041 -6.496 -26.840 1.00 98.06 87 ILE A CA 1
ATOM 727 C C . ILE A 1 87 ? 12.072 -7.054 -25.854 1.00 98.06 87 ILE A C 1
ATOM 729 O O . ILE A 1 87 ? 13.025 -7.686 -26.292 1.00 98.06 87 ILE A O 1
ATOM 733 N N . SER A 1 88 ? 11.870 -6.897 -24.541 1.00 97.81 88 SER A N 1
ATOM 734 C CA . SER A 1 88 ? 12.808 -7.396 -23.524 1.00 97.81 88 SER A CA 1
ATOM 735 C C . SER A 1 88 ? 12.946 -8.921 -23.525 1.00 97.81 88 SER A C 1
ATOM 737 O O . SER A 1 88 ? 14.006 -9.434 -23.178 1.00 97.81 88 SER A O 1
ATOM 739 N N . ARG A 1 89 ? 11.918 -9.658 -23.966 1.00 97.81 89 ARG A N 1
ATOM 740 C CA . ARG A 1 89 ? 12.019 -11.100 -24.248 1.00 97.81 89 ARG A CA 1
ATOM 741 C C . ARG A 1 89 ? 12.826 -11.395 -25.504 1.00 97.81 89 ARG A C 1
ATOM 743 O O . ARG A 1 89 ? 13.625 -12.320 -25.488 1.00 97.81 89 ARG A O 1
ATOM 750 N N . GLU A 1 90 ? 12.626 -10.631 -26.576 1.00 97.81 90 GLU A N 1
ATOM 751 C CA . GLU A 1 90 ? 13.361 -10.814 -27.835 1.00 97.81 90 GLU A CA 1
ATOM 752 C C . GLU A 1 90 ? 14.868 -10.576 -27.693 1.00 97.81 90 GLU A C 1
ATOM 754 O O . GLU A 1 90 ? 15.640 -11.197 -28.417 1.00 97.81 90 GLU A O 1
ATOM 759 N N . ILE A 1 91 ? 15.273 -9.672 -26.797 1.00 96.69 91 ILE A N 1
ATOM 760 C CA . ILE A 1 91 ? 16.687 -9.380 -26.500 1.00 96.69 91 ILE A CA 1
ATOM 761 C C . ILE A 1 91 ? 17.199 -10.090 -25.238 1.00 96.69 91 ILE A C 1
ATOM 763 O O . ILE A 1 91 ? 18.314 -9.828 -24.804 1.00 96.69 91 ILE A O 1
ATOM 767 N N . GLU A 1 92 ? 16.381 -10.953 -24.628 1.00 97.44 92 GLU A N 1
ATOM 768 C CA . GLU A 1 92 ? 16.724 -11.725 -23.423 1.00 97.44 92 GLU A CA 1
ATOM 769 C C . GLU A 1 92 ? 17.158 -10.868 -22.207 1.00 97.44 92 GLU A C 1
ATOM 771 O O . GLU A 1 92 ? 17.888 -11.320 -21.323 1.00 97.44 92 GLU A O 1
ATOM 776 N N . ASP A 1 93 ? 16.653 -9.632 -22.097 1.00 97.31 93 ASP A N 1
ATOM 777 C CA . ASP A 1 93 ? 16.903 -8.747 -20.953 1.00 97.31 93 ASP A CA 1
ATOM 778 C C . ASP A 1 93 ? 15.996 -9.121 -19.771 1.00 97.31 93 ASP A C 1
ATOM 780 O O . ASP A 1 93 ? 14.902 -8.582 -19.568 1.00 97.31 93 ASP A O 1
ATOM 784 N N . ASN A 1 94 ? 16.461 -10.077 -18.969 1.00 97.94 94 ASN A N 1
ATOM 785 C CA . ASN A 1 94 ? 15.724 -10.574 -17.809 1.00 97.94 94 ASN A CA 1
ATOM 786 C C . ASN A 1 94 ? 15.525 -9.515 -16.712 1.00 97.94 94 ASN A C 1
ATOM 788 O O . ASN A 1 94 ? 14.563 -9.612 -15.946 1.00 97.94 94 ASN A O 1
ATOM 792 N N . TYR A 1 95 ? 16.386 -8.494 -16.632 1.00 97.50 95 TYR A N 1
ATOM 793 C CA . TYR A 1 95 ? 16.240 -7.415 -15.653 1.00 97.50 95 TYR A CA 1
ATOM 794 C C . TYR A 1 95 ? 15.019 -6.553 -15.992 1.00 97.50 95 TYR A C 1
ATOM 796 O O . TYR A 1 95 ? 14.144 -6.352 -15.145 1.00 97.50 95 TYR A O 1
ATOM 804 N N . PHE A 1 96 ? 14.905 -6.103 -17.246 1.00 96.81 96 PHE A N 1
ATOM 805 C CA . PHE A 1 96 ? 13.749 -5.323 -17.688 1.00 96.81 96 PHE A CA 1
ATOM 806 C C . PHE A 1 96 ? 12.482 -6.156 -17.804 1.00 96.81 96 PHE A C 1
ATOM 808 O O . PHE A 1 96 ? 11.411 -5.650 -17.469 1.00 96.81 96 PHE A O 1
ATOM 815 N N . GLN A 1 97 ? 12.571 -7.432 -18.195 1.00 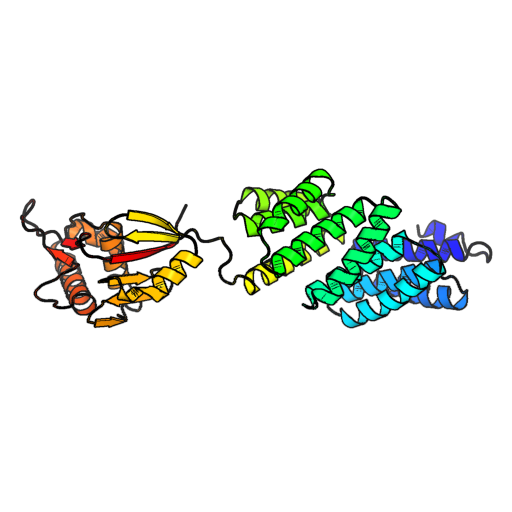98.44 97 GLN A N 1
ATOM 816 C CA . GLN A 1 97 ? 11.429 -8.342 -18.087 1.00 98.44 97 GLN A CA 1
ATOM 817 C C . GLN A 1 97 ? 10.877 -8.345 -16.657 1.00 98.44 97 GLN A C 1
ATOM 819 O O . GLN A 1 97 ? 9.679 -8.140 -16.469 1.00 98.44 97 GLN A O 1
ATOM 824 N N . ASN A 1 98 ? 11.738 -8.502 -15.649 1.00 98.50 98 ASN A N 1
ATOM 825 C CA . ASN A 1 98 ? 11.319 -8.514 -14.252 1.00 98.50 98 ASN A CA 1
ATOM 826 C C . ASN A 1 98 ? 10.670 -7.190 -13.817 1.00 98.50 98 ASN A C 1
ATOM 828 O O . ASN A 1 98 ? 9.536 -7.178 -13.334 1.00 98.50 98 ASN A O 1
ATOM 832 N N . LEU A 1 99 ? 11.351 -6.070 -14.074 1.00 98.00 99 LEU A N 1
ATOM 833 C CA . LEU A 1 99 ? 10.863 -4.733 -13.738 1.00 98.00 99 LEU A CA 1
ATOM 834 C C . LEU A 1 99 ? 9.491 -4.453 -14.365 1.00 98.00 99 LEU A C 1
ATOM 836 O O . LEU A 1 99 ? 8.590 -3.959 -13.686 1.00 98.00 99 LEU A O 1
ATOM 840 N N . ILE A 1 100 ? 9.318 -4.773 -15.649 1.00 98.56 100 ILE A N 1
ATOM 841 C CA . ILE A 1 100 ? 8.065 -4.535 -16.372 1.00 98.56 100 ILE A CA 1
ATOM 842 C C . ILE A 1 100 ? 6.947 -5.438 -15.836 1.00 98.56 100 ILE A C 1
ATOM 844 O O . ILE A 1 100 ? 5.820 -4.973 -15.665 1.00 98.56 100 ILE A O 1
ATOM 848 N N . LEU A 1 101 ? 7.241 -6.703 -15.519 1.00 98.75 101 LEU A N 1
ATOM 849 C CA . LEU A 1 101 ? 6.269 -7.616 -14.911 1.00 98.75 101 LEU A CA 1
ATOM 850 C C . LEU A 1 101 ? 5.793 -7.104 -13.542 1.00 98.75 101 LEU A C 1
ATOM 852 O O . LEU A 1 101 ? 4.590 -7.104 -13.294 1.00 98.75 101 LEU A O 1
ATOM 856 N N . LEU A 1 102 ? 6.691 -6.595 -12.690 1.00 98.44 102 LEU A N 1
ATOM 857 C CA . LEU A 1 102 ? 6.307 -5.973 -11.414 1.00 98.44 102 LEU A CA 1
ATOM 858 C C . LEU A 1 102 ? 5.422 -4.737 -11.614 1.00 98.44 102 LEU A C 1
ATOM 860 O O . LEU A 1 102 ? 4.432 -4.562 -10.903 1.00 98.44 102 LEU A O 1
ATOM 864 N N . ARG A 1 103 ? 5.739 -3.890 -12.604 1.00 97.69 103 ARG A N 1
ATOM 865 C CA . ARG A 1 103 ? 4.921 -2.708 -12.932 1.00 97.69 103 ARG A CA 1
ATOM 866 C C . ARG A 1 103 ? 3.525 -3.094 -13.402 1.00 97.69 103 ARG A C 1
ATOM 868 O O . ARG A 1 103 ? 2.550 -2.559 -12.881 1.00 97.69 103 ARG A O 1
ATOM 875 N N . LEU A 1 104 ? 3.425 -4.053 -14.320 1.00 98.38 104 LEU A N 1
ATOM 876 C CA . LEU A 1 104 ? 2.143 -4.587 -14.775 1.00 98.38 104 LEU A CA 1
ATOM 877 C C . LEU A 1 104 ? 1.351 -5.182 -13.607 1.00 98.38 104 LEU A C 1
ATOM 879 O O . LEU A 1 104 ? 0.197 -4.810 -13.416 1.00 98.38 104 LEU A O 1
ATOM 883 N N . GLY A 1 105 ? 1.978 -6.034 -12.790 1.00 98.12 105 GLY A N 1
ATOM 884 C CA . GLY A 1 105 ? 1.337 -6.645 -11.625 1.00 98.12 105 GLY A CA 1
ATOM 885 C C . GLY A 1 105 ? 0.759 -5.609 -10.663 1.00 98.12 105 GLY A C 1
ATOM 886 O O . GLY A 1 105 ? -0.423 -5.666 -10.331 1.00 98.12 105 GLY A O 1
ATOM 887 N N . SER A 1 106 ? 1.559 -4.606 -10.296 1.00 96.38 106 SER A N 1
ATOM 888 C CA . SER A 1 106 ? 1.128 -3.486 -9.454 1.00 96.38 106 SER A CA 1
ATOM 889 C C . SER A 1 106 ? -0.043 -2.705 -10.064 1.00 96.38 106 SER A C 1
ATOM 891 O O . SER A 1 106 ? -1.018 -2.422 -9.369 1.00 96.38 106 SER A O 1
ATOM 893 N N . LEU A 1 107 ? -0.003 -2.397 -11.366 1.00 95.38 107 LEU A N 1
ATOM 894 C CA . LEU A 1 107 ? -1.082 -1.667 -12.041 1.00 95.38 107 LEU A CA 1
ATOM 895 C C . LEU A 1 107 ? -2.405 -2.435 -12.044 1.00 95.38 107 LEU A C 1
ATOM 897 O O . LEU A 1 107 ? -3.446 -1.842 -11.759 1.00 95.38 107 LEU A O 1
ATOM 901 N N . PHE A 1 108 ? -2.377 -3.738 -12.331 1.00 95.44 108 PHE A N 1
ATOM 902 C CA . PHE A 1 108 ? -3.578 -4.574 -12.284 1.00 95.44 108 PHE A CA 1
ATOM 903 C C . PHE A 1 108 ? -4.142 -4.668 -10.859 1.00 95.44 108 PHE A C 1
ATOM 905 O O . PHE A 1 108 ? -5.336 -4.436 -10.664 1.00 95.44 108 PHE A O 1
ATOM 912 N N . ILE A 1 109 ? -3.280 -4.851 -9.847 1.00 95.00 109 ILE A N 1
ATOM 913 C CA . ILE A 1 109 ? -3.684 -4.832 -8.429 1.00 95.00 109 ILE A CA 1
ATOM 914 C C . ILE A 1 109 ? -4.357 -3.499 -8.067 1.00 95.00 109 ILE A C 1
ATOM 916 O O . ILE A 1 109 ? -5.418 -3.488 -7.441 1.00 95.00 109 ILE A O 1
ATOM 920 N N . GLN A 1 110 ? -3.781 -2.367 -8.482 1.00 90.94 110 GLN A N 1
ATOM 921 C CA . GLN A 1 110 ? -4.329 -1.034 -8.208 1.00 90.94 110 GLN A CA 1
ATOM 922 C C . GLN A 1 110 ? -5.682 -0.784 -8.886 1.00 90.94 110 GLN A C 1
ATOM 924 O O . GLN A 1 110 ? -6.514 -0.066 -8.326 1.00 90.94 110 GLN A O 1
ATOM 929 N N . GLN A 1 111 ? -5.915 -1.379 -10.059 1.00 89.06 111 GLN A N 1
ATOM 930 C CA . GLN A 1 111 ? -7.199 -1.332 -10.767 1.00 89.06 111 GLN A CA 1
ATOM 931 C C . GLN A 1 111 ? -8.245 -2.303 -10.199 1.00 89.06 111 GLN A C 1
ATOM 933 O O . GLN A 1 111 ? -9.425 -2.182 -10.527 1.00 89.06 111 GLN A O 1
ATOM 938 N N . GLY A 1 112 ? -7.837 -3.219 -9.317 1.00 88.75 112 GLY A N 1
ATOM 939 C CA . GLY A 1 112 ? -8.705 -4.215 -8.691 1.00 88.75 112 GLY A CA 1
ATOM 940 C C . GLY A 1 112 ? -8.740 -5.568 -9.402 1.00 88.75 112 GLY A C 1
ATOM 941 O O . GLY A 1 112 ? -9.456 -6.451 -8.938 1.00 88.75 112 GLY A O 1
ATOM 942 N N . ASP A 1 113 ? -7.963 -5.759 -10.472 1.00 92.56 113 ASP A N 1
ATOM 943 C CA . ASP A 1 113 ? -7.771 -7.068 -11.105 1.00 92.56 113 ASP A CA 1
ATOM 944 C C . ASP A 1 113 ? -6.642 -7.822 -10.388 1.00 92.56 113 ASP A C 1
ATOM 946 O O . ASP A 1 113 ? -5.465 -7.796 -10.763 1.00 92.56 113 ASP A O 1
ATOM 950 N N . ILE A 1 114 ? -7.003 -8.421 -9.254 1.00 93.75 114 ILE A N 1
ATOM 951 C CA . ILE A 1 114 ? -6.046 -9.057 -8.346 1.00 93.75 114 ILE A CA 1
ATOM 952 C C . ILE A 1 114 ? -5.487 -10.342 -8.959 1.00 93.75 114 ILE A C 1
ATOM 954 O O . ILE A 1 114 ? -4.316 -10.664 -8.758 1.00 93.75 114 ILE A O 1
ATOM 958 N N . GLU A 1 115 ? -6.308 -11.075 -9.707 1.00 94.38 115 GLU A N 1
ATOM 959 C CA . GLU A 1 115 ? -5.943 -12.334 -10.347 1.00 94.38 115 GLU A CA 1
ATOM 960 C C . GLU A 1 115 ? -4.918 -12.117 -11.462 1.00 94.38 115 GLU A C 1
ATOM 962 O O . GLU A 1 115 ? -3.866 -12.763 -11.443 1.00 94.38 115 GLU A O 1
ATOM 967 N N . GLU A 1 116 ? -5.167 -11.191 -12.398 1.00 93.75 116 GLU A N 1
ATOM 968 C CA . GLU A 1 116 ? -4.195 -10.895 -13.456 1.00 93.75 116 GLU A CA 1
ATOM 969 C C . GLU A 1 116 ? -2.918 -10.281 -12.864 1.00 93.75 116 GLU A C 1
ATOM 971 O O . GLU A 1 116 ? -1.805 -10.680 -13.228 1.00 93.75 116 GLU A O 1
ATOM 976 N N . GLY A 1 117 ? -3.061 -9.381 -11.886 1.00 97.81 117 GLY A N 1
ATOM 977 C CA . GLY A 1 117 ? -1.930 -8.783 -11.184 1.00 97.81 117 GLY A CA 1
ATOM 978 C C . GLY A 1 117 ? -1.026 -9.822 -10.519 1.00 97.81 117 GLY A C 1
ATOM 979 O O . GLY A 1 117 ? 0.191 -9.801 -10.714 1.00 97.81 117 GLY A O 1
ATOM 980 N N . GLN A 1 118 ? -1.608 -10.789 -9.805 1.00 98.06 118 GLN A N 1
ATOM 981 C CA . GLN A 1 118 ? -0.862 -11.869 -9.160 1.00 98.06 118 GLN A CA 1
ATOM 982 C C . GLN A 1 118 ? -0.063 -12.709 -10.165 1.00 98.06 118 GLN A C 1
ATOM 984 O O . GLN A 1 118 ? 1.099 -13.012 -9.899 1.00 98.06 118 GLN A O 1
ATOM 989 N N . LEU A 1 119 ? -0.634 -13.045 -11.327 1.00 98.38 119 LEU A N 1
ATOM 990 C CA . LEU A 1 119 ? 0.070 -13.824 -12.356 1.00 98.38 119 LEU A CA 1
ATOM 991 C C . LEU A 1 119 ? 1.340 -13.117 -12.850 1.00 98.38 119 LEU A C 1
ATOM 993 O O . LEU A 1 119 ? 2.343 -13.768 -13.155 1.00 98.38 119 LEU A O 1
ATOM 997 N N . PHE A 1 120 ? 1.313 -11.786 -12.949 1.00 98.56 120 PHE A N 1
ATOM 998 C CA . PHE A 1 120 ? 2.496 -11.001 -13.296 1.00 98.56 120 PHE A CA 1
ATOM 999 C C . PHE A 1 120 ? 3.543 -11.007 -12.176 1.00 98.56 120 PHE A C 1
ATOM 1001 O O . PHE A 1 120 ? 4.722 -11.230 -12.460 1.00 98.56 120 PHE A O 1
ATOM 1008 N N . ILE A 1 121 ? 3.120 -10.838 -10.918 1.00 98.62 121 ILE A N 1
ATOM 1009 C CA . ILE A 1 121 ? 4.014 -10.882 -9.748 1.00 98.62 121 ILE A CA 1
ATOM 1010 C C . ILE A 1 121 ? 4.661 -12.264 -9.582 1.00 98.62 121 ILE A C 1
ATOM 1012 O O . ILE A 1 121 ? 5.852 -12.352 -9.299 1.00 98.62 121 ILE A O 1
ATOM 1016 N N . GLU A 1 122 ? 3.931 -13.354 -9.820 1.00 98.62 122 GLU A N 1
ATOM 1017 C CA . GLU A 1 122 ? 4.479 -14.717 -9.770 1.00 98.62 122 GLU A CA 1
ATOM 1018 C C . GLU A 1 122 ? 5.579 -14.930 -10.814 1.00 98.62 122 GLU A C 1
ATOM 1020 O O . GLU A 1 122 ? 6.651 -15.445 -10.489 1.00 98.62 122 GLU A O 1
ATOM 1025 N N . LYS A 1 123 ? 5.361 -14.466 -12.050 1.00 98.50 123 LYS A N 1
ATOM 1026 C CA . LYS A 1 123 ? 6.379 -14.517 -13.112 1.00 98.50 123 LYS A CA 1
ATOM 1027 C C . LYS A 1 123 ? 7.609 -13.681 -12.757 1.00 98.50 123 LYS A C 1
ATOM 1029 O O . LYS A 1 123 ? 8.729 -14.157 -12.931 1.00 98.50 123 LYS A O 1
ATOM 1034 N N . ALA A 1 124 ? 7.413 -12.470 -12.233 1.00 98.62 124 ALA A N 1
ATOM 1035 C CA . ALA A 1 124 ? 8.511 -11.631 -11.757 1.00 98.62 124 ALA A CA 1
ATOM 1036 C C . ALA A 1 124 ? 9.291 -12.310 -10.618 1.00 98.62 124 ALA A C 1
ATOM 1038 O O . ALA A 1 124 ? 10.521 -12.339 -10.640 1.00 98.62 124 ALA A O 1
ATOM 1039 N N . SER A 1 125 ? 8.593 -12.932 -9.664 1.00 98.50 125 SER A N 1
ATOM 1040 C CA . SER A 1 125 ? 9.220 -13.639 -8.548 1.00 98.50 125 SER A CA 1
ATOM 1041 C C . SER A 1 125 ? 10.101 -14.793 -9.032 1.00 98.50 125 SER A C 1
ATOM 1043 O O . SER A 1 125 ? 11.241 -14.911 -8.583 1.00 98.50 125 SER A O 1
ATOM 1045 N N . LEU A 1 126 ? 9.630 -15.591 -9.998 1.00 98.44 126 LEU A N 1
ATOM 1046 C CA . LEU A 1 126 ? 10.417 -16.677 -10.596 1.00 98.44 126 LEU A CA 1
ATOM 1047 C C . LEU A 1 126 ? 11.712 -16.163 -11.236 1.00 98.44 126 LEU A C 1
ATOM 1049 O O . LEU A 1 126 ? 12.787 -16.635 -10.872 1.00 98.44 126 LEU A O 1
ATOM 1053 N N . ILE A 1 127 ? 11.625 -15.141 -12.095 1.00 98.25 127 ILE A N 1
ATOM 1054 C CA . ILE A 1 127 ? 12.807 -14.534 -12.729 1.00 98.25 127 ILE A CA 1
ATOM 1055 C C . ILE A 1 127 ? 13.748 -13.961 -11.660 1.00 98.25 127 ILE A C 1
ATOM 1057 O O . ILE A 1 127 ? 14.958 -14.145 -11.723 1.00 98.25 127 ILE A O 1
ATOM 1061 N N . SER A 1 128 ? 13.212 -13.283 -10.642 1.00 98.06 128 SER A N 1
ATOM 1062 C CA . SER A 1 128 ? 14.048 -12.656 -9.610 1.00 98.06 128 SER A CA 1
ATOM 1063 C C . SER A 1 128 ? 14.825 -13.688 -8.792 1.00 98.06 128 SER A C 1
ATOM 1065 O O . SER A 1 128 ? 15.969 -13.431 -8.426 1.00 98.06 128 SER A O 1
ATOM 1067 N N . LYS A 1 129 ? 14.240 -14.871 -8.555 1.00 97.44 129 LYS A N 1
ATOM 1068 C CA . LYS A 1 129 ? 14.911 -15.996 -7.894 1.00 97.44 129 LYS A CA 1
ATOM 1069 C C . LYS A 1 129 ? 15.965 -16.632 -8.790 1.00 97.44 129 LYS A C 1
ATOM 1071 O O . LYS A 1 129 ? 17.067 -16.887 -8.323 1.00 97.44 129 LYS A O 1
ATOM 1076 N N . GLU A 1 130 ? 15.637 -16.873 -10.056 1.00 98.12 130 GLU A N 1
ATOM 1077 C CA . GLU A 1 130 ? 16.547 -17.497 -11.021 1.00 98.12 130 GLU A CA 1
ATOM 1078 C C . GLU A 1 130 ? 17.816 -16.658 -11.232 1.00 98.12 130 GLU A C 1
ATOM 1080 O O . GLU A 1 130 ? 18.926 -17.186 -11.192 1.00 98.12 130 GLU A O 1
ATOM 1085 N N . TYR A 1 131 ? 17.657 -15.338 -11.369 1.00 97.69 131 TYR A N 1
ATOM 1086 C CA . TYR A 1 131 ? 18.753 -14.407 -11.654 1.00 97.69 131 TYR A CA 1
ATOM 1087 C C . TYR A 1 131 ? 19.287 -13.667 -10.415 1.00 97.69 131 TYR A C 1
ATOM 1089 O O . TYR A 1 131 ? 20.143 -12.793 -10.539 1.00 97.69 131 TYR A O 1
ATOM 1097 N N . ASN A 1 132 ? 18.821 -14.018 -9.210 1.00 97.25 132 ASN A N 1
ATOM 1098 C CA . ASN A 1 132 ? 19.217 -13.404 -7.934 1.00 97.25 132 ASN A CA 1
ATOM 1099 C C . ASN A 1 132 ? 19.029 -11.873 -7.873 1.00 97.25 132 ASN A C 1
ATOM 1101 O O . ASN A 1 132 ? 19.826 -11.146 -7.274 1.00 97.25 132 ASN A O 1
ATOM 1105 N N . PHE A 1 133 ? 17.946 -11.364 -8.460 1.00 97.69 133 PHE A N 1
ATOM 1106 C CA . PHE A 1 133 ? 17.578 -9.952 -8.371 1.00 97.69 133 PHE A CA 1
ATOM 1107 C C . PHE A 1 133 ? 16.887 -9.657 -7.035 1.00 97.69 133 PHE A C 1
ATOM 1109 O O . PHE A 1 133 ? 15.660 -9.606 -6.956 1.00 97.69 133 PHE A O 1
ATOM 1116 N N . LEU A 1 134 ? 17.682 -9.456 -5.978 1.00 97.19 134 LEU A N 1
ATOM 1117 C CA . LEU A 1 134 ? 17.184 -9.273 -4.608 1.00 97.19 134 LEU A CA 1
ATOM 1118 C C . LEU A 1 134 ? 16.137 -8.154 -4.490 1.00 97.19 134 LEU A C 1
ATOM 1120 O O . LEU A 1 134 ? 15.099 -8.364 -3.872 1.00 97.19 134 LEU A O 1
ATOM 1124 N N . GLU A 1 135 ? 16.377 -6.994 -5.110 1.00 96.50 135 GLU A N 1
ATOM 1125 C CA . GLU A 1 135 ? 15.443 -5.859 -5.063 1.00 96.50 135 GLU A CA 1
ATOM 1126 C C . GLU A 1 135 ? 14.060 -6.248 -5.607 1.00 96.50 135 GLU A C 1
ATOM 1128 O O . GLU A 1 135 ? 13.052 -6.047 -4.934 1.00 96.50 135 GLU A O 1
ATOM 1133 N N . PHE A 1 136 ? 14.008 -6.890 -6.774 1.00 98.19 136 PHE A N 1
ATOM 1134 C CA . PHE A 1 136 ? 12.755 -7.328 -7.388 1.00 98.19 136 PHE A CA 1
ATOM 1135 C C . PHE A 1 136 ? 12.092 -8.495 -6.662 1.00 98.19 136 PHE A C 1
ATOM 1137 O O . PHE A 1 136 ? 10.863 -8.607 -6.629 1.00 98.19 136 PHE A O 1
ATOM 1144 N N . TYR A 1 137 ? 12.898 -9.361 -6.054 1.00 98.19 137 TYR A N 1
ATOM 1145 C CA . TYR A 1 137 ? 12.389 -10.436 -5.221 1.00 98.19 137 TYR A CA 1
ATOM 1146 C C . TYR A 1 137 ? 11.649 -9.878 -3.998 1.00 98.19 137 TYR A C 1
ATOM 1148 O O . TYR A 1 137 ? 10.525 -10.297 -3.716 1.00 98.19 137 TYR A O 1
ATOM 1156 N N . VAL A 1 138 ? 12.222 -8.873 -3.328 1.00 98.31 138 VAL A N 1
ATOM 1157 C CA . VAL A 1 138 ? 11.582 -8.200 -2.189 1.00 98.31 138 VAL A CA 1
ATOM 1158 C C . VAL A 1 138 ? 10.332 -7.421 -2.618 1.00 98.31 138 VAL A C 1
ATOM 1160 O O . VAL A 1 138 ? 9.315 -7.497 -1.929 1.00 98.31 138 VAL A O 1
ATOM 1163 N N . ASP A 1 139 ? 10.347 -6.747 -3.774 1.00 98.19 139 ASP A N 1
ATOM 1164 C CA . ASP A 1 139 ? 9.135 -6.121 -4.333 1.00 98.19 139 ASP A CA 1
ATOM 1165 C C . ASP A 1 139 ? 8.031 -7.158 -4.595 1.00 98.19 139 ASP A C 1
ATOM 1167 O O . ASP A 1 139 ? 6.863 -6.913 -4.292 1.00 98.19 139 ASP A O 1
ATOM 1171 N N . SER A 1 140 ? 8.389 -8.346 -5.095 1.00 98.56 140 SER A N 1
ATOM 1172 C CA . SER A 1 140 ? 7.430 -9.440 -5.299 1.00 98.56 140 SER A CA 1
ATOM 1173 C C . SER A 1 140 ? 6.800 -9.889 -3.976 1.00 98.56 140 SER A C 1
ATOM 1175 O O . SER A 1 140 ? 5.583 -10.047 -3.898 1.00 98.56 140 SER A O 1
ATOM 1177 N N . ILE A 1 141 ? 7.609 -10.057 -2.921 1.00 98.25 141 ILE A N 1
ATOM 1178 C CA . ILE A 1 141 ? 7.130 -10.405 -1.571 1.00 98.25 141 ILE A CA 1
ATOM 1179 C C . ILE A 1 141 ? 6.165 -9.344 -1.043 1.00 98.25 141 ILE A C 1
ATOM 1181 O O . ILE A 1 141 ? 5.101 -9.675 -0.517 1.00 98.25 141 ILE A O 1
ATOM 1185 N N . LEU A 1 142 ? 6.513 -8.069 -1.206 1.00 98.00 142 LEU A N 1
ATOM 1186 C CA . LEU A 1 142 ? 5.666 -6.966 -0.781 1.00 98.00 142 LEU A CA 1
ATOM 1187 C C . LEU A 1 142 ? 4.315 -6.979 -1.515 1.00 98.00 142 LEU A C 1
ATOM 1189 O O . LEU A 1 142 ? 3.272 -6.862 -0.875 1.00 98.00 142 LEU A O 1
ATOM 1193 N N . HIS A 1 143 ? 4.306 -7.219 -2.827 1.00 98.19 143 HIS A N 1
ATOM 1194 C CA . HIS A 1 143 ? 3.062 -7.373 -3.580 1.00 98.19 143 HIS A CA 1
ATOM 1195 C C . HIS A 1 143 ? 2.253 -8.605 -3.146 1.00 98.19 143 HIS A C 1
ATOM 1197 O O . HIS A 1 143 ? 1.026 -8.538 -3.077 1.00 98.19 143 HIS A O 1
ATOM 1203 N N . PHE A 1 144 ? 2.893 -9.718 -2.772 1.00 97.94 144 PHE A N 1
ATOM 1204 C CA . PHE A 1 144 ? 2.175 -10.845 -2.167 1.00 97.94 144 PHE A CA 1
ATOM 1205 C C . PHE A 1 144 ? 1.543 -10.472 -0.820 1.00 97.94 144 PHE A C 1
ATOM 1207 O O . PHE A 1 144 ? 0.410 -10.882 -0.551 1.00 97.94 144 PHE A O 1
ATOM 1214 N N . ALA A 1 145 ? 2.216 -9.666 0.006 1.00 96.94 145 ALA A N 1
ATOM 1215 C CA . ALA A 1 145 ? 1.636 -9.123 1.234 1.00 96.94 145 ALA A CA 1
ATOM 1216 C C . ALA A 1 145 ? 0.411 -8.237 0.938 1.00 96.94 145 ALA A C 1
ATOM 1218 O O . ALA A 1 145 ? -0.633 -8.414 1.566 1.00 96.94 145 ALA A O 1
ATOM 1219 N N . GLU A 1 146 ? 0.497 -7.348 -0.056 1.00 95.94 146 GLU A N 1
ATOM 1220 C CA . GLU A 1 146 ? -0.612 -6.495 -0.512 1.00 95.94 146 GLU A CA 1
ATOM 1221 C C . GLU A 1 146 ? -1.809 -7.322 -1.013 1.00 95.94 146 GLU A C 1
ATOM 1223 O O . GLU A 1 146 ? -2.943 -7.091 -0.597 1.00 95.94 146 GLU A O 1
ATOM 1228 N N . ILE A 1 147 ? -1.575 -8.333 -1.855 1.00 95.38 147 ILE A N 1
ATOM 1229 C CA . ILE A 1 147 ? -2.628 -9.222 -2.371 1.00 95.38 147 ILE A CA 1
ATOM 1230 C C . ILE A 1 147 ? -3.321 -9.967 -1.224 1.00 95.38 147 ILE A C 1
ATOM 1232 O O . ILE A 1 147 ? -4.551 -10.065 -1.189 1.00 95.38 147 ILE A O 1
ATOM 1236 N N . ASN A 1 148 ? -2.554 -10.499 -0.267 1.00 92.62 148 ASN A N 1
ATOM 1237 C CA . ASN A 1 148 ? -3.122 -11.196 0.887 1.00 92.62 148 ASN A CA 1
ATOM 1238 C C . ASN A 1 148 ? -3.875 -10.242 1.818 1.00 92.62 148 ASN A C 1
ATOM 1240 O O . ASN A 1 148 ? -4.926 -10.617 2.344 1.00 92.62 148 ASN A O 1
ATOM 1244 N N . PHE A 1 149 ? -3.400 -9.002 1.959 1.00 92.12 149 PHE A N 1
ATOM 1245 C CA . PHE A 1 149 ? -4.135 -7.941 2.637 1.00 92.12 149 PHE A CA 1
ATOM 1246 C C . PHE A 1 149 ? -5.485 -7.698 1.960 1.00 92.12 149 PHE A C 1
ATOM 1248 O O . PHE A 1 149 ? -6.517 -7.712 2.633 1.00 92.12 149 PHE A O 1
ATOM 1255 N N . ILE A 1 150 ? -5.493 -7.557 0.630 1.00 89.94 150 ILE A N 1
ATOM 1256 C CA . ILE A 1 150 ? -6.709 -7.294 -0.144 1.00 89.94 150 ILE A CA 1
ATOM 1257 C C . ILE A 1 150 ? -7.716 -8.446 -0.030 1.00 89.94 150 ILE A C 1
ATOM 1259 O O . ILE A 1 150 ? -8.919 -8.228 0.092 1.00 89.94 150 ILE A O 1
ATOM 1263 N N . ARG A 1 151 ? -7.224 -9.686 -0.004 1.00 86.81 151 ARG A N 1
ATOM 1264 C CA . ARG A 1 151 ? -8.039 -10.899 0.163 1.00 86.81 151 ARG A CA 1
ATOM 1265 C C . ARG A 1 151 ? -8.419 -11.203 1.614 1.00 86.81 151 ARG A C 1
ATOM 1267 O O . ARG A 1 151 ? -8.972 -12.270 1.876 1.00 86.81 151 ARG A O 1
ATOM 1274 N N . CYS A 1 152 ? -8.107 -10.311 2.555 1.00 82.75 152 CYS A N 1
ATOM 1275 C CA . CYS A 1 152 ? -8.355 -10.484 3.988 1.00 82.75 152 CYS A CA 1
ATOM 1276 C C . CYS A 1 152 ? -7.690 -11.734 4.606 1.00 82.75 152 CYS A C 1
ATOM 1278 O O . CYS A 1 152 ? -8.126 -12.213 5.653 1.00 82.75 152 CYS A O 1
ATOM 1280 N N . LYS A 1 153 ? -6.611 -12.252 4.006 1.00 84.06 153 LYS A N 1
ATOM 1281 C CA . LYS A 1 153 ? -5.837 -13.400 4.509 1.00 84.06 153 LYS A CA 1
ATOM 1282 C C . LYS A 1 153 ? -4.704 -12.919 5.416 1.00 84.06 153 LYS A C 1
ATOM 1284 O O . LYS A 1 153 ? -3.539 -12.934 5.030 1.00 84.06 153 LYS A O 1
ATOM 1289 N N . ARG A 1 154 ? -5.056 -12.437 6.611 1.00 78.62 154 ARG A N 1
ATOM 1290 C CA . ARG A 1 154 ? -4.114 -11.73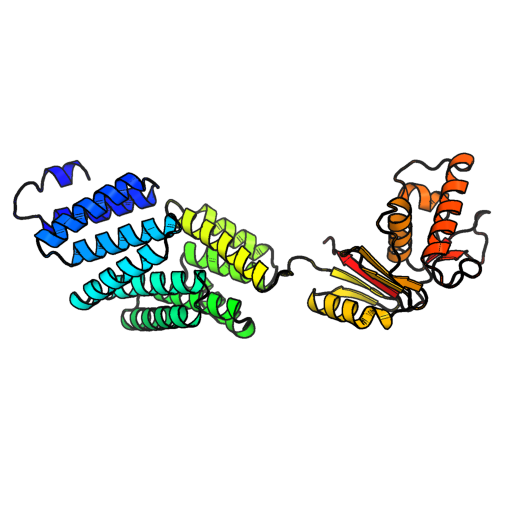1 7.502 1.00 78.62 154 ARG A CA 1
ATOM 1291 C C . ARG A 1 154 ? -3.005 -12.609 8.081 1.00 78.62 154 ARG A C 1
ATOM 1293 O O . ARG A 1 154 ? -1.903 -12.106 8.282 1.00 78.62 154 ARG A O 1
ATOM 1300 N N . ASP A 1 155 ? -3.274 -13.893 8.296 1.00 78.31 155 ASP A N 1
ATOM 1301 C CA . ASP A 1 155 ? -2.355 -14.801 8.996 1.00 78.31 155 ASP A CA 1
ATOM 1302 C C . ASP A 1 155 ? -1.006 -14.954 8.277 1.00 78.31 155 ASP A C 1
ATOM 1304 O O . ASP A 1 155 ? 0.032 -15.033 8.924 1.00 78.31 155 ASP A O 1
ATOM 1308 N N . CYS A 1 156 ? -1.003 -14.914 6.941 1.00 81.81 156 CYS A N 1
ATOM 1309 C CA . CYS A 1 156 ? 0.200 -15.109 6.127 1.00 81.81 156 CYS A CA 1
ATOM 1310 C C . CYS A 1 156 ? 0.984 -13.814 5.855 1.00 81.81 156 CYS A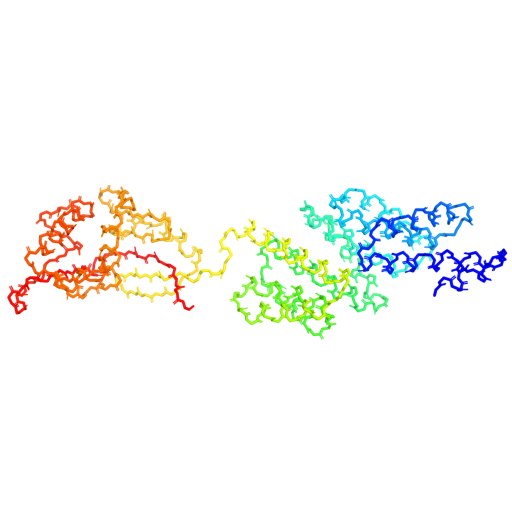 C 1
ATOM 1312 O O . CYS A 1 156 ? 2.069 -13.865 5.285 1.00 81.81 156 CYS A O 1
ATOM 1314 N N . ILE A 1 157 ? 0.442 -12.639 6.204 1.00 91.38 157 ILE A N 1
ATOM 1315 C CA . ILE A 1 157 ? 1.063 -11.358 5.830 1.00 91.38 157 ILE A CA 1
ATOM 1316 C C . ILE A 1 157 ? 2.310 -11.081 6.673 1.00 91.38 157 ILE A C 1
ATOM 1318 O O . ILE A 1 157 ? 3.282 -10.530 6.162 1.00 91.38 157 ILE A O 1
ATOM 1322 N N . LYS A 1 158 ? 2.302 -11.480 7.951 1.00 89.31 158 LYS A N 1
ATOM 1323 C CA . LYS A 1 158 ? 3.412 -11.209 8.876 1.00 89.31 158 LYS A CA 1
ATOM 1324 C C . LYS A 1 158 ? 4.728 -11.807 8.389 1.00 89.31 158 LYS A C 1
ATOM 1326 O O . LYS A 1 158 ? 5.738 -11.115 8.424 1.00 89.31 158 LYS A O 1
ATOM 1331 N N . ASP A 1 159 ? 4.700 -13.031 7.868 1.00 92.19 159 ASP A N 1
ATOM 1332 C CA . ASP A 1 159 ? 5.899 -13.707 7.363 1.00 92.19 159 ASP A CA 1
ATOM 1333 C C . ASP A 1 159 ? 6.498 -12.964 6.163 1.00 92.19 159 ASP A C 1
ATOM 1335 O O . ASP A 1 159 ? 7.701 -12.700 6.133 1.00 92.19 159 ASP A O 1
ATOM 1339 N N . PHE A 1 160 ? 5.651 -12.530 5.221 1.00 96.00 160 PHE A N 1
ATOM 1340 C CA . PHE A 1 160 ? 6.092 -11.712 4.091 1.00 96.00 160 PHE A CA 1
ATOM 1341 C C . PHE A 1 160 ? 6.702 -10.386 4.553 1.00 96.00 160 PHE A C 1
ATOM 1343 O O . PHE A 1 160 ? 7.774 -10.003 4.089 1.00 96.00 160 PHE A O 1
ATOM 1350 N N . LEU A 1 161 ? 6.051 -9.684 5.484 1.00 96.31 161 LEU A N 1
ATOM 1351 C CA . LEU A 1 161 ? 6.551 -8.400 5.975 1.00 96.31 161 LEU A CA 1
ATOM 1352 C C . LEU A 1 161 ? 7.855 -8.555 6.763 1.00 96.31 161 LEU A C 1
ATOM 1354 O O . LEU A 1 161 ? 8.730 -7.705 6.627 1.00 96.31 161 LEU A O 1
ATOM 1358 N N . CYS A 1 162 ? 8.021 -9.630 7.536 1.00 94.88 162 CYS A N 1
ATOM 1359 C CA . CYS A 1 162 ? 9.284 -9.953 8.201 1.00 94.88 162 CYS A CA 1
ATOM 1360 C C . CYS A 1 162 ? 10.423 -10.141 7.194 1.00 94.88 162 CYS A C 1
ATOM 1362 O O . CYS A 1 162 ? 11.495 -9.572 7.386 1.00 94.88 162 CYS A O 1
ATOM 1364 N N . GLU A 1 163 ? 10.187 -10.868 6.099 1.00 96.44 163 GLU A N 1
ATOM 1365 C CA . GLU A 1 163 ? 11.206 -11.047 5.061 1.00 96.44 163 GLU A CA 1
ATOM 1366 C C . GLU A 1 163 ? 11.552 -9.726 4.350 1.00 96.44 163 GLU A C 1
ATOM 1368 O O . GLU A 1 163 ? 12.727 -9.451 4.097 1.00 96.44 163 GLU A O 1
ATOM 1373 N N . VAL A 1 164 ? 10.561 -8.863 4.086 1.00 97.50 164 VAL A N 1
ATOM 1374 C CA . VAL A 1 164 ? 10.814 -7.517 3.538 1.00 97.50 164 VAL A CA 1
ATOM 1375 C C . VAL A 1 164 ? 11.612 -6.660 4.522 1.00 97.50 164 VAL A C 1
ATOM 1377 O O . VAL A 1 164 ? 12.508 -5.932 4.104 1.00 97.50 164 VAL A O 1
ATOM 1380 N N . MET A 1 165 ? 11.321 -6.741 5.822 1.00 96.44 165 MET A N 1
ATOM 1381 C CA . MET A 1 165 ? 12.032 -5.975 6.852 1.00 96.44 165 MET A CA 1
ATOM 1382 C C . MET A 1 165 ? 13.496 -6.400 7.027 1.00 96.44 165 MET A C 1
ATOM 1384 O O . MET A 1 165 ? 14.310 -5.574 7.432 1.00 96.44 165 MET A O 1
ATOM 1388 N N . ASP A 1 166 ? 13.832 -7.650 6.708 1.00 96.75 166 ASP A N 1
ATOM 1389 C CA . ASP A 1 166 ? 15.200 -8.181 6.768 1.00 96.75 166 ASP A CA 1
ATOM 1390 C C . ASP A 1 166 ? 16.056 -7.745 5.563 1.00 96.75 166 ASP A C 1
ATOM 1392 O O . ASP A 1 166 ? 17.234 -7.421 5.709 1.00 96.75 166 ASP A O 1
ATOM 1396 N N . LYS A 1 167 ? 15.463 -7.703 4.362 1.00 95.56 167 LYS A N 1
ATOM 1397 C CA . LYS A 1 167 ? 16.212 -7.581 3.092 1.00 95.56 167 LYS A CA 1
ATOM 1398 C C . LYS A 1 167 ? 15.919 -6.310 2.291 1.00 95.56 167 LYS A C 1
ATOM 1400 O O . LYS A 1 167 ? 16.562 -6.075 1.268 1.00 95.56 167 LYS A O 1
ATOM 1405 N N . GLY A 1 168 ? 14.919 -5.531 2.694 1.00 96.00 168 GLY A N 1
ATOM 1406 C CA . GLY A 1 168 ? 14.364 -4.448 1.891 1.00 96.00 168 GLY A CA 1
ATOM 1407 C C . GLY A 1 168 ? 15.176 -3.157 1.900 1.00 96.00 168 GLY A C 1
ATOM 1408 O O . GLY A 1 168 ? 15.821 -2.793 2.881 1.00 96.00 168 GLY A O 1
ATOM 1409 N N . ASN A 1 169 ? 15.091 -2.422 0.792 1.00 96.88 169 ASN A N 1
ATOM 1410 C CA . ASN A 1 169 ? 15.571 -1.044 0.705 1.00 96.88 169 ASN A CA 1
ATOM 1411 C C . ASN A 1 169 ? 14.579 -0.056 1.356 1.00 96.88 169 ASN A C 1
ATOM 1413 O O . ASN A 1 169 ? 13.456 -0.418 1.700 1.00 96.88 169 ASN A O 1
ATOM 1417 N N . ASP A 1 170 ? 14.950 1.221 1.491 1.00 97.75 170 ASP A N 1
ATOM 1418 C CA . ASP A 1 170 ? 14.106 2.214 2.178 1.00 97.75 170 ASP A CA 1
ATOM 1419 C C . ASP A 1 170 ? 12.704 2.387 1.562 1.00 97.75 170 ASP A C 1
ATOM 1421 O O . ASP A 1 170 ? 11.746 2.626 2.297 1.00 97.75 170 ASP A O 1
ATOM 1425 N N . VAL A 1 171 ? 12.544 2.214 0.242 1.00 97.81 171 VAL A N 1
ATOM 1426 C CA . VAL A 1 171 ? 11.219 2.239 -0.408 1.00 97.81 171 VAL A CA 1
ATOM 1427 C C . VAL A 1 171 ? 10.382 1.054 0.068 1.00 97.81 171 VAL A C 1
ATOM 1429 O O . VAL A 1 171 ? 9.234 1.223 0.472 1.00 97.81 171 VAL A O 1
ATOM 1432 N N . GLN A 1 172 ? 10.953 -0.146 0.046 1.00 98.25 172 GLN A N 1
ATOM 1433 C CA . GLN A 1 172 ? 10.274 -1.383 0.434 1.00 98.25 172 GLN A CA 1
ATOM 1434 C C . GLN A 1 172 ? 9.940 -1.396 1.926 1.00 98.25 172 GLN A C 1
ATOM 1436 O O . GLN A 1 172 ? 8.815 -1.726 2.301 1.00 98.25 172 GLN A O 1
ATOM 1441 N N . LEU A 1 173 ? 10.873 -0.944 2.767 1.00 98.44 173 LEU A N 1
ATOM 1442 C CA . LEU A 1 173 ? 10.674 -0.793 4.206 1.00 98.44 173 LEU A CA 1
ATOM 1443 C C . LEU A 1 173 ? 9.569 0.220 4.515 1.00 98.44 173 LEU A C 1
ATOM 1445 O O . LEU A 1 173 ? 8.682 -0.078 5.313 1.00 98.44 173 LEU A O 1
ATOM 1449 N N . ALA A 1 174 ? 9.558 1.381 3.848 1.00 98.25 174 ALA A N 1
ATOM 1450 C CA . ALA A 1 174 ? 8.498 2.375 4.018 1.00 98.25 174 ALA A CA 1
ATOM 1451 C C . ALA A 1 174 ? 7.107 1.771 3.782 1.00 98.25 174 ALA A C 1
ATOM 1453 O O . ALA A 1 174 ? 6.186 1.985 4.579 1.00 98.25 174 ALA A O 1
ATOM 1454 N N . LYS A 1 175 ? 6.965 0.990 2.706 1.00 98.25 175 LYS A N 1
ATOM 1455 C CA . LYS A 1 175 ? 5.712 0.320 2.354 1.00 98.25 175 LYS A CA 1
ATOM 1456 C C . LYS A 1 175 ? 5.362 -0.800 3.332 1.00 98.25 175 LYS A C 1
ATOM 1458 O O . LYS A 1 175 ? 4.233 -0.831 3.815 1.00 98.25 175 LYS A O 1
ATOM 1463 N N . ALA A 1 176 ? 6.311 -1.668 3.681 1.00 98.12 176 ALA A N 1
ATOM 1464 C CA . ALA A 1 176 ? 6.095 -2.769 4.620 1.00 98.12 176 ALA A CA 1
ATOM 1465 C C . ALA A 1 176 ? 5.670 -2.267 6.006 1.00 98.12 176 ALA A C 1
ATOM 1467 O O . ALA A 1 176 ? 4.688 -2.751 6.570 1.00 98.12 176 ALA A O 1
ATOM 1468 N N . TYR A 1 177 ? 6.339 -1.233 6.524 1.00 97.56 177 TYR A N 1
ATOM 1469 C CA . TYR A 1 177 ? 5.947 -0.584 7.770 1.00 97.56 177 TYR A CA 1
ATOM 1470 C C . TYR A 1 177 ? 4.5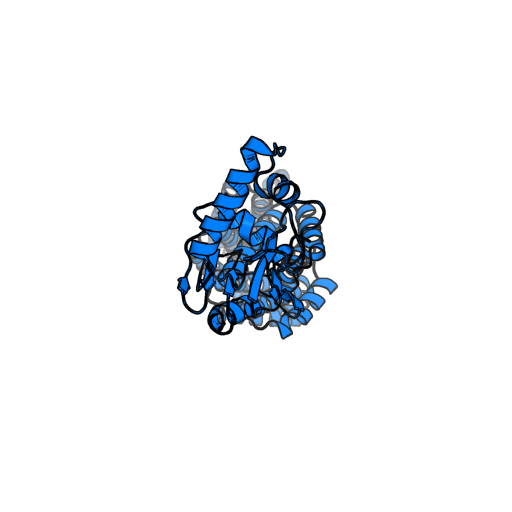55 0.044 7.681 1.00 97.56 177 TYR A C 1
ATOM 1472 O O . TYR A 1 177 ? 3.791 -0.031 8.642 1.00 97.56 177 TYR A O 1
ATOM 1480 N N . ARG A 1 178 ? 4.164 0.598 6.524 1.00 95.81 178 ARG A N 1
ATOM 1481 C CA . ARG A 1 178 ? 2.796 1.102 6.353 1.00 95.81 178 ARG A CA 1
ATOM 1482 C C . ARG A 1 178 ? 1.757 -0.015 6.452 1.00 95.81 178 ARG A C 1
ATOM 1484 O O . ARG A 1 178 ? 0.747 0.171 7.129 1.00 95.81 178 ARG A O 1
ATOM 1491 N N . ILE A 1 179 ? 2.008 -1.163 5.820 1.00 94.94 179 ILE A N 1
ATOM 1492 C CA . ILE A 1 179 ? 1.118 -2.330 5.903 1.00 94.94 179 ILE A CA 1
ATOM 1493 C C . ILE A 1 179 ? 1.041 -2.831 7.356 1.00 94.94 179 ILE A C 1
ATOM 1495 O O . ILE A 1 179 ? -0.061 -3.021 7.871 1.00 94.94 179 ILE A O 1
ATOM 1499 N N . ASN A 1 180 ? 2.182 -2.968 8.043 1.00 92.81 180 ASN A N 1
ATOM 1500 C CA . ASN A 1 180 ? 2.235 -3.367 9.457 1.00 92.81 180 ASN A CA 1
ATOM 1501 C C . ASN A 1 180 ? 1.444 -2.417 10.362 1.00 92.81 180 ASN A C 1
ATOM 1503 O O . ASN A 1 180 ? 0.654 -2.873 11.185 1.00 92.81 180 ASN A O 1
ATOM 1507 N N . TYR A 1 181 ? 1.584 -1.103 10.173 1.00 89.06 181 TYR A N 1
ATOM 1508 C CA . TYR A 1 181 ? 0.801 -0.116 10.918 1.00 89.06 181 TYR A CA 1
ATOM 1509 C C . TYR A 1 181 ? -0.709 -0.340 10.767 1.00 89.06 181 TYR A C 1
ATOM 1511 O O . TYR A 1 181 ? -1.442 -0.292 11.750 1.00 89.06 181 TYR A O 1
ATOM 1519 N N . ILE A 1 182 ? -1.188 -0.616 9.554 1.00 87.69 182 ILE A N 1
ATOM 1520 C CA . ILE A 1 182 ? -2.620 -0.825 9.300 1.00 87.69 182 ILE A CA 1
ATOM 1521 C C . ILE A 1 182 ? -3.114 -2.146 9.907 1.00 87.69 182 ILE A C 1
ATOM 1523 O O . ILE A 1 182 ? -4.247 -2.218 10.396 1.00 87.69 182 ILE A O 1
ATOM 1527 N N . LEU A 1 183 ? -2.274 -3.184 9.885 1.00 85.06 183 LEU A N 1
ATOM 1528 C CA . LEU A 1 183 ? -2.591 -4.495 10.450 1.00 85.06 183 LEU A CA 1
ATOM 1529 C C . LEU A 1 183 ? -2.616 -4.494 11.981 1.00 85.06 183 LEU A C 1
ATOM 1531 O O . LEU A 1 183 ? -3.526 -5.084 12.562 1.00 85.06 183 LEU A O 1
ATOM 1535 N N . GLU A 1 184 ? -1.634 -3.856 12.617 1.00 82.31 184 GLU A N 1
ATOM 1536 C CA . GLU A 1 184 ? -1.393 -3.964 14.062 1.00 82.31 184 GLU A CA 1
ATOM 1537 C C . GLU A 1 184 ? -1.830 -2.729 14.859 1.00 82.31 184 GLU A C 1
ATOM 1539 O O . GLU A 1 184 ? -1.940 -2.799 16.080 1.00 82.31 184 GLU A O 1
ATOM 1544 N N . ALA A 1 185 ? -2.099 -1.605 14.187 1.00 76.38 185 ALA A N 1
ATOM 1545 C CA . ALA A 1 185 ? -2.387 -0.304 14.799 1.00 76.38 185 ALA A CA 1
ATOM 1546 C C . ALA A 1 185 ? -1.281 0.220 15.740 1.00 76.38 185 ALA A C 1
ATOM 1548 O O . ALA A 1 185 ? -1.531 1.107 16.558 1.00 76.38 185 ALA A O 1
ATOM 1549 N N . ASP A 1 186 ? -0.051 -0.286 15.609 1.00 78.12 186 ASP A N 1
ATOM 1550 C CA . ASP A 1 186 ? 1.103 0.198 16.366 1.00 78.12 186 ASP A CA 1
ATOM 1551 C C . ASP A 1 186 ? 1.708 1.438 15.690 1.00 78.12 186 ASP A C 1
ATOM 1553 O O . ASP A 1 186 ? 2.261 1.382 14.585 1.00 78.12 186 ASP A O 1
ATOM 1557 N N . VAL A 1 187 ? 1.607 2.574 16.383 1.00 76.31 187 VAL A N 1
ATOM 1558 C CA . VAL A 1 187 ? 2.101 3.886 15.940 1.00 76.31 187 VAL A CA 1
ATOM 1559 C C . VAL A 1 187 ? 3.591 3.850 15.594 1.00 76.31 187 VAL A C 1
ATOM 1561 O O . VAL A 1 187 ? 4.004 4.554 14.672 1.00 76.31 187 VAL A O 1
ATOM 1564 N N . LYS A 1 188 ? 4.380 2.972 16.222 1.00 84.31 188 LYS A N 1
ATOM 1565 C CA . LYS A 1 188 ? 5.805 2.812 15.916 1.00 84.31 188 LYS A CA 1
ATOM 1566 C C . LYS A 1 188 ? 6.052 2.496 14.440 1.00 84.31 188 LYS A C 1
ATOM 1568 O O . LYS A 1 188 ? 6.961 3.050 13.829 1.00 84.31 188 LYS A O 1
ATOM 1573 N N . PHE A 1 189 ? 5.229 1.645 13.824 1.00 86.56 189 PHE A N 1
ATOM 1574 C CA . PHE A 1 189 ? 5.376 1.328 12.401 1.00 86.56 189 PHE A CA 1
ATOM 1575 C C . PHE A 1 189 ? 5.025 2.511 11.498 1.00 86.56 189 PHE A C 1
ATOM 1577 O O . PHE A 1 189 ? 5.625 2.683 10.438 1.00 86.56 189 PHE A O 1
ATOM 1584 N N . ARG A 1 190 ? 4.094 3.374 11.917 1.00 85.56 190 ARG A N 1
ATOM 1585 C CA . ARG A 1 190 ? 3.811 4.614 11.188 1.00 85.56 190 ARG A CA 1
ATOM 1586 C C . ARG A 1 190 ? 5.017 5.549 11.211 1.00 85.56 190 ARG A C 1
ATOM 1588 O O . ARG A 1 190 ? 5.348 6.107 10.169 1.00 85.56 190 ARG A O 1
ATOM 1595 N N . GLU A 1 191 ? 5.657 5.704 12.364 1.00 86.44 191 GLU A N 1
ATOM 1596 C CA . GLU A 1 191 ? 6.852 6.539 12.519 1.00 86.44 191 GLU A CA 1
ATOM 1597 C C . GLU A 1 191 ? 8.016 6.003 11.679 1.00 86.44 191 GLU A C 1
ATOM 1599 O O . GLU A 1 191 ? 8.590 6.753 10.895 1.00 86.44 191 GLU A O 1
ATOM 1604 N N . LEU A 1 192 ? 8.281 4.692 11.737 1.00 94.62 192 LEU A N 1
ATOM 1605 C CA . LEU A 1 192 ? 9.304 4.038 10.912 1.00 94.62 192 LEU A CA 1
ATOM 1606 C C . LEU A 1 192 ? 9.026 4.201 9.410 1.00 94.62 192 LEU A C 1
ATOM 1608 O O . LEU A 1 192 ? 9.930 4.501 8.635 1.00 94.62 192 LEU A O 1
ATOM 1612 N N . SER A 1 193 ? 7.769 4.051 8.982 1.00 95.12 193 SER A N 1
ATOM 1613 C CA . SER A 1 193 ? 7.373 4.298 7.590 1.00 95.12 193 SER A CA 1
ATOM 1614 C C . SER A 1 193 ? 7.678 5.741 7.167 1.00 95.12 193 SER A C 1
ATOM 1616 O O . SER A 1 193 ? 8.273 5.967 6.113 1.00 95.12 193 SER A O 1
ATOM 1618 N N . GLN A 1 194 ? 7.329 6.723 8.006 1.00 92.50 194 GLN A N 1
ATOM 1619 C CA . GLN A 1 194 ? 7.579 8.142 7.737 1.00 92.50 194 GLN A CA 1
ATOM 1620 C C . GLN A 1 194 ? 9.070 8.484 7.709 1.00 92.50 194 GLN A C 1
ATOM 1622 O O . GLN A 1 194 ? 9.498 9.222 6.823 1.00 92.50 194 GLN A O 1
ATOM 1627 N N . GLU A 1 195 ? 9.863 7.925 8.623 1.00 96.44 195 GLU A N 1
ATOM 1628 C CA . GLU A 1 195 ? 11.319 8.081 8.646 1.00 96.44 195 GLU A CA 1
ATOM 1629 C C . GLU A 1 195 ? 11.933 7.643 7.311 1.00 96.44 195 GLU A C 1
ATOM 1631 O O . GLU A 1 195 ? 12.686 8.393 6.687 1.00 96.44 195 GLU A O 1
ATOM 1636 N N . LYS A 1 196 ? 11.537 6.462 6.819 1.00 98.06 196 LYS A N 1
ATOM 1637 C CA . LYS A 1 196 ? 11.996 5.953 5.524 1.00 98.06 196 LYS A CA 1
ATOM 1638 C C . LYS A 1 196 ? 11.604 6.872 4.373 1.00 98.06 196 LYS A C 1
ATOM 1640 O O . LYS A 1 196 ? 12.452 7.184 3.545 1.00 98.06 196 LYS A O 1
ATOM 1645 N N . ILE A 1 197 ? 10.369 7.376 4.345 1.00 96.12 197 ILE A N 1
ATOM 1646 C CA . ILE A 1 197 ? 9.891 8.289 3.290 1.00 96.12 197 ILE A CA 1
ATOM 1647 C C . ILE A 1 197 ? 10.658 9.619 3.285 1.00 96.12 197 ILE A C 1
ATOM 1649 O O . ILE A 1 197 ? 10.958 10.148 2.213 1.00 96.12 197 ILE A O 1
ATOM 1653 N N . ILE A 1 198 ? 10.988 10.168 4.458 1.00 95.69 198 ILE A N 1
ATOM 1654 C CA . ILE A 1 198 ? 11.712 11.444 4.574 1.00 95.69 198 ILE A CA 1
ATOM 1655 C C . ILE A 1 198 ? 13.109 11.355 3.945 1.00 95.69 198 ILE A C 1
ATOM 1657 O O . ILE A 1 198 ? 13.541 12.323 3.316 1.00 95.69 198 ILE A O 1
ATOM 1661 N N . ASN A 1 199 ? 13.761 10.195 4.051 1.00 96.06 199 ASN A N 1
ATOM 1662 C CA . ASN A 1 199 ? 15.093 9.943 3.495 1.00 96.06 199 ASN A CA 1
ATOM 1663 C C . ASN A 1 199 ? 15.092 9.674 1.980 1.00 96.06 199 ASN A C 1
ATOM 1665 O O . ASN A 1 199 ? 16.152 9.637 1.357 1.00 96.06 199 ASN A O 1
ATOM 1669 N N . LEU A 1 200 ? 13.921 9.494 1.362 1.00 96.25 200 LEU A N 1
ATOM 1670 C CA . LEU A 1 200 ? 13.811 9.325 -0.084 1.00 96.25 200 LEU A CA 1
ATOM 1671 C C . LEU A 1 200 ? 13.855 10.674 -0.813 1.00 96.25 200 LEU A C 1
ATOM 1673 O O . LEU A 1 200 ? 13.470 11.723 -0.295 1.00 96.25 200 LEU A O 1
ATOM 1677 N N . HIS A 1 201 ? 14.240 10.629 -2.088 1.00 94.50 201 HIS A N 1
ATOM 1678 C CA . HIS A 1 201 ? 14.263 11.788 -2.979 1.00 94.50 201 HIS A CA 1
ATOM 1679 C C . HIS A 1 201 ? 13.633 11.461 -4.338 1.00 94.50 201 HIS A C 1
ATOM 1681 O O . HIS A 1 201 ? 13.366 10.298 -4.651 1.00 94.50 201 HIS A O 1
ATOM 1687 N N . GLY A 1 202 ? 13.370 12.505 -5.128 1.00 92.94 202 GLY A N 1
ATOM 1688 C CA . GLY A 1 202 ? 12.923 12.379 -6.514 1.00 92.94 202 GLY A CA 1
ATOM 1689 C C . GLY A 1 202 ? 11.650 11.548 -6.687 1.00 92.94 202 GLY A C 1
ATOM 1690 O O . GLY A 1 202 ? 10.707 11.633 -5.893 1.00 92.94 202 GLY A O 1
ATOM 1691 N N . SER A 1 203 ? 11.635 10.727 -7.733 1.00 92.06 203 SER A N 1
ATOM 1692 C CA . SER A 1 203 ? 10.523 9.834 -8.067 1.00 92.06 203 SER A CA 1
ATOM 1693 C C . SER A 1 203 ? 10.279 8.778 -6.989 1.00 92.06 203 SER A C 1
ATOM 1695 O O . SER A 1 203 ? 9.127 8.462 -6.698 1.00 92.06 203 SER A O 1
ATOM 1697 N N . ARG A 1 204 ? 11.335 8.276 -6.331 1.00 94.56 204 ARG A N 1
ATOM 1698 C CA . ARG A 1 204 ? 11.214 7.266 -5.265 1.00 94.56 204 ARG A CA 1
ATOM 1699 C C . ARG A 1 204 ? 10.362 7.773 -4.106 1.00 94.56 204 ARG A C 1
ATOM 1701 O O . ARG A 1 204 ? 9.468 7.056 -3.659 1.00 94.56 204 ARG A O 1
ATOM 1708 N N . LYS A 1 205 ? 10.590 9.012 -3.655 1.00 95.19 205 LYS A N 1
ATOM 1709 C CA . LYS A 1 205 ? 9.776 9.632 -2.598 1.00 95.19 205 LYS A CA 1
ATOM 1710 C C . LYS A 1 205 ? 8.325 9.798 -3.041 1.00 95.19 205 LYS A C 1
ATOM 1712 O O . LYS A 1 205 ? 7.431 9.255 -2.397 1.00 95.19 205 LYS A O 1
ATOM 1717 N N . ARG A 1 206 ? 8.113 10.477 -4.176 1.00 92.88 206 ARG A N 1
ATOM 1718 C CA . ARG A 1 206 ? 6.771 10.794 -4.698 1.00 92.88 206 ARG A CA 1
ATOM 1719 C C . ARG A 1 206 ? 5.913 9.539 -4.863 1.00 92.88 206 ARG A C 1
ATOM 1721 O O . ARG A 1 206 ? 4.788 9.490 -4.377 1.00 92.88 206 ARG A O 1
ATOM 1728 N N . ARG A 1 207 ? 6.465 8.489 -5.473 1.00 92.38 207 ARG A N 1
ATOM 1729 C CA . ARG A 1 207 ? 5.751 7.221 -5.696 1.00 92.38 207 ARG A CA 1
ATOM 1730 C C . ARG A 1 207 ? 5.464 6.460 -4.411 1.00 92.38 207 ARG A C 1
ATOM 1732 O O . ARG A 1 207 ? 4.448 5.778 -4.320 1.00 92.38 207 ARG A O 1
ATOM 1739 N N . THR A 1 208 ? 6.337 6.568 -3.412 1.00 96.56 208 THR A N 1
ATOM 1740 C CA . THR A 1 208 ? 6.099 5.951 -2.100 1.00 96.56 208 THR A CA 1
ATOM 1741 C C . THR A 1 208 ? 4.972 6.673 -1.355 1.00 96.56 208 THR A C 1
ATOM 1743 O O . THR A 1 208 ? 4.108 6.019 -0.782 1.00 96.56 208 THR A O 1
ATOM 1746 N N . GLU A 1 209 ? 4.903 8.004 -1.428 1.00 93.69 209 GLU A N 1
ATOM 1747 C CA . GLU A 1 209 ? 3.801 8.798 -0.856 1.00 93.69 209 GLU A CA 1
ATOM 1748 C C . GLU A 1 209 ? 2.458 8.527 -1.561 1.00 93.69 209 GLU A C 1
ATOM 1750 O O . GLU A 1 209 ? 1.425 8.354 -0.904 1.00 93.69 209 GLU A O 1
ATOM 1755 N N . GLN A 1 210 ? 2.470 8.423 -2.895 1.00 91.62 210 GLN A N 1
ATOM 1756 C CA . GLN A 1 210 ? 1.303 8.004 -3.681 1.00 91.62 210 GLN A CA 1
ATOM 1757 C C . GLN A 1 210 ? 0.846 6.598 -3.282 1.00 91.62 210 GLN A C 1
ATOM 1759 O O . GLN A 1 210 ? -0.343 6.382 -3.056 1.00 91.62 210 GLN A O 1
ATOM 1764 N N . TYR A 1 211 ? 1.788 5.661 -3.138 1.00 95.12 211 TYR A N 1
ATOM 1765 C CA . TYR A 1 211 ? 1.496 4.313 -2.663 1.00 95.12 211 TYR A CA 1
ATOM 1766 C C . TYR A 1 211 ? 0.828 4.331 -1.286 1.00 95.12 211 TYR A C 1
ATOM 1768 O O . TYR A 1 211 ? -0.192 3.674 -1.117 1.00 95.12 211 TYR A O 1
ATOM 1776 N N . VAL A 1 212 ? 1.359 5.083 -0.313 1.00 92.75 212 VAL A N 1
ATOM 1777 C CA . VAL A 1 212 ? 0.771 5.159 1.037 1.00 92.75 212 VAL A CA 1
ATOM 1778 C C . VAL A 1 212 ? -0.670 5.659 0.961 1.00 92.75 212 VAL A C 1
ATOM 1780 O O . VAL A 1 212 ? -1.559 5.065 1.565 1.00 92.75 212 VAL A O 1
ATOM 1783 N N . THR A 1 213 ? -0.912 6.700 0.162 1.00 89.31 213 THR A N 1
ATOM 1784 C CA . THR A 1 213 ? -2.252 7.269 -0.047 1.00 89.31 213 THR A CA 1
ATOM 1785 C C . THR A 1 213 ? -3.213 6.260 -0.685 1.00 89.31 213 THR A C 1
ATOM 1787 O O . THR A 1 213 ? -4.359 6.106 -0.247 1.00 89.31 213 THR A O 1
ATOM 1790 N N . TRP A 1 214 ? -2.754 5.548 -1.717 1.00 91.81 214 TRP A N 1
ATOM 1791 C CA . TRP A 1 214 ? -3.524 4.488 -2.363 1.00 91.81 214 TRP A CA 1
ATOM 1792 C C . TRP A 1 214 ? -3.826 3.347 -1.388 1.00 91.81 214 TRP A C 1
ATOM 1794 O O . TRP A 1 214 ? -4.984 2.955 -1.249 1.00 91.81 214 TRP A O 1
ATOM 1804 N N . PHE A 1 215 ? -2.815 2.851 -0.677 1.00 93.38 215 PHE A N 1
ATOM 1805 C CA . PHE A 1 215 ? -2.960 1.715 0.224 1.00 93.38 215 PHE A CA 1
ATOM 1806 C C . PHE A 1 215 ? -3.877 2.050 1.405 1.00 93.38 215 PHE A C 1
ATOM 1808 O O . PHE A 1 215 ? -4.710 1.230 1.777 1.00 93.38 215 PHE A O 1
ATOM 1815 N N . ASP A 1 216 ? -3.825 3.278 1.925 1.00 85.94 216 ASP A N 1
ATOM 1816 C CA . ASP A 1 216 ? -4.779 3.775 2.924 1.00 85.94 216 ASP A CA 1
ATOM 1817 C C . ASP A 1 216 ? -6.216 3.773 2.400 1.00 85.94 216 ASP A C 1
ATOM 1819 O O . ASP A 1 216 ? -7.143 3.365 3.099 1.00 85.94 216 ASP A O 1
ATOM 1823 N N . THR A 1 217 ? -6.405 4.182 1.144 1.00 85.00 217 THR A N 1
ATOM 1824 C CA . THR A 1 217 ? -7.716 4.158 0.485 1.00 85.00 217 THR A CA 1
ATOM 1825 C C . THR A 1 217 ? -8.223 2.724 0.314 1.00 85.00 217 THR A C 1
ATOM 1827 O O . THR A 1 217 ? -9.405 2.458 0.532 1.00 85.00 217 THR A O 1
ATOM 1830 N N . VAL A 1 218 ? -7.351 1.786 -0.064 1.00 87.38 218 VAL A N 1
ATOM 1831 C CA . VAL A 1 218 ? -7.683 0.358 -0.177 1.00 87.38 218 VAL A CA 1
ATOM 1832 C C . VAL A 1 218 ? -8.026 -0.223 1.190 1.00 87.38 218 VAL A C 1
ATOM 1834 O O . VAL A 1 218 ? -9.083 -0.831 1.342 1.00 87.38 218 VAL A O 1
ATOM 1837 N N . ALA A 1 219 ? -7.193 0.020 2.201 1.00 86.19 219 ALA A N 1
ATOM 1838 C CA . ALA A 1 219 ? -7.432 -0.416 3.569 1.00 86.19 219 ALA A CA 1
ATOM 1839 C C . ALA A 1 219 ? -8.762 0.112 4.109 1.00 86.19 219 ALA A C 1
ATOM 1841 O O . ALA A 1 219 ? -9.530 -0.661 4.679 1.00 86.19 219 ALA A O 1
ATOM 1842 N N . PHE A 1 220 ? -9.077 1.381 3.845 1.00 78.69 220 PHE A N 1
ATOM 1843 C CA . PHE A 1 220 ? -10.366 1.971 4.182 1.00 78.69 220 PHE A CA 1
ATOM 1844 C C . PHE A 1 220 ? -11.529 1.342 3.401 1.00 78.69 220 PHE A C 1
ATOM 1846 O O . PHE A 1 220 ? -12.604 1.163 3.947 1.00 78.69 220 PHE A O 1
ATOM 1853 N N . LYS A 1 221 ? -11.378 0.965 2.129 1.00 77.94 221 LYS A N 1
ATOM 1854 C CA . LYS A 1 221 ? -12.471 0.298 1.389 1.00 77.94 221 LYS A CA 1
ATOM 1855 C C . LYS A 1 221 ? -12.741 -1.120 1.890 1.00 77.94 221 LYS A C 1
ATOM 1857 O O . LYS A 1 221 ? -13.895 -1.518 2.013 1.00 77.94 221 LYS A O 1
ATOM 1862 N N . ILE A 1 222 ? -11.679 -1.875 2.154 1.00 74.62 222 ILE A N 1
ATOM 1863 C CA . ILE A 1 222 ? -11.743 -3.280 2.585 1.00 74.62 222 ILE A CA 1
ATOM 1864 C C . ILE A 1 222 ? -12.169 -3.376 4.048 1.00 74.62 222 ILE A C 1
ATOM 1866 O O . ILE A 1 222 ? -12.891 -4.288 4.445 1.00 74.62 222 ILE A O 1
ATOM 1870 N N . SER A 1 223 ? -11.764 -2.397 4.847 1.00 62.16 223 SER A N 1
ATOM 1871 C CA . SER A 1 223 ? -12.235 -2.202 6.204 1.00 62.16 223 SER A CA 1
ATOM 1872 C C . SER A 1 223 ? -12.517 -0.709 6.415 1.00 62.16 223 SER A C 1
ATOM 1874 O O . SER A 1 223 ? -11.640 0.012 6.894 1.00 62.16 223 SER A O 1
ATOM 1876 N N . PRO A 1 224 ? -13.752 -0.231 6.133 1.00 48.09 224 PRO A N 1
ATOM 1877 C CA . PRO A 1 224 ? -14.198 1.156 6.410 1.00 48.09 224 PRO A CA 1
ATOM 1878 C C . PRO A 1 224 ? -14.042 1.567 7.874 1.00 48.09 224 PRO A C 1
ATOM 1880 O O . PRO A 1 224 ? -14.195 2.723 8.256 1.00 48.09 224 PRO A O 1
ATOM 1883 N N . THR A 1 225 ? -13.736 0.575 8.694 1.00 46.72 225 THR A N 1
ATOM 1884 C CA . THR A 1 225 ? -13.608 0.568 10.130 1.00 46.72 225 THR A CA 1
ATOM 1885 C C . THR A 1 225 ? -12.172 0.303 10.597 1.00 46.72 225 THR A C 1
ATOM 1887 O O . THR A 1 225 ? -11.999 -0.152 11.726 1.00 46.72 225 THR A O 1
ATOM 1890 N N . SER A 1 226 ? -11.151 0.525 9.754 1.00 43.16 226 SER A N 1
ATOM 1891 C CA . SER A 1 226 ? -9.754 0.158 10.036 1.00 43.16 226 SER A CA 1
ATOM 1892 C C . SER A 1 226 ? -9.286 0.648 11.415 1.00 43.16 226 SER A C 1
ATOM 1894 O O . SER A 1 226 ? -9.062 1.843 11.594 1.00 43.16 226 SER A O 1
ATOM 1896 N N . THR A 1 227 ? -9.201 -0.292 12.366 1.00 45.56 227 THR A N 1
ATOM 1897 C CA . THR A 1 227 ? -8.184 -0.513 13.423 1.00 45.56 227 THR A CA 1
ATOM 1898 C C . THR A 1 227 ? -7.651 0.647 14.286 1.00 45.56 227 THR A C 1
ATOM 1900 O O . THR A 1 227 ? -6.911 0.390 15.227 1.00 45.56 227 THR A O 1
ATOM 1903 N N . LEU A 1 228 ? -8.050 1.899 14.067 1.00 47.00 228 LEU A N 1
ATOM 1904 C CA . LEU A 1 228 ? -7.525 3.091 14.746 1.00 47.00 228 LEU A CA 1
ATOM 1905 C C . LEU A 1 228 ? -8.359 3.560 15.938 1.00 47.00 228 LEU A C 1
ATOM 1907 O O . LEU A 1 228 ? -7.922 4.432 16.683 1.00 47.00 228 LEU A O 1
ATOM 1911 N N . ARG A 1 229 ? -9.551 2.998 16.138 1.00 51.22 229 ARG A N 1
ATOM 1912 C CA . ARG A 1 229 ? -10.386 3.294 17.302 1.00 51.22 229 ARG A CA 1
ATOM 1913 C C . ARG A 1 229 ? -10.398 2.074 18.207 1.00 51.22 229 ARG A C 1
ATOM 1915 O O . ARG A 1 229 ? -11.057 1.085 17.898 1.00 51.22 229 ARG A O 1
ATOM 1922 N N . LYS A 1 230 ? -9.669 2.148 19.320 1.00 63.81 230 LYS A N 1
ATOM 1923 C CA . LYS A 1 230 ? -10.011 1.338 20.491 1.00 63.81 230 LYS A CA 1
ATOM 1924 C C . LYS A 1 230 ? -11.358 1.862 20.981 1.00 63.81 230 LYS A C 1
ATOM 1926 O O . LYS A 1 230 ? -11.527 3.072 21.116 1.00 63.81 230 LYS A O 1
ATOM 1931 N N . TYR A 1 231 ? -12.336 0.988 21.162 1.00 79.62 231 TYR A N 1
ATOM 1932 C CA . TYR A 1 231 ? -13.632 1.376 21.708 1.00 79.62 231 TYR A CA 1
ATOM 1933 C C . TYR A 1 231 ? -13.685 0.962 23.161 1.00 79.62 231 TYR A C 1
ATOM 1935 O O . TYR A 1 231 ? -13.374 -0.180 23.469 1.00 79.62 231 TYR A O 1
ATOM 1943 N N . LEU A 1 232 ? -14.114 1.851 24.044 1.00 87.00 232 LEU A N 1
ATOM 1944 C CA . LEU A 1 232 ? -14.394 1.461 25.413 1.00 87.00 232 LEU A CA 1
ATOM 1945 C C . LEU A 1 232 ? -15.827 0.939 25.481 1.00 87.00 232 LEU A C 1
ATOM 1947 O O . LEU A 1 232 ? -16.775 1.659 25.158 1.00 87.00 232 LEU A O 1
ATOM 1951 N N . VAL A 1 233 ? -15.986 -0.309 25.915 1.00 91.81 233 VAL A N 1
ATOM 1952 C CA . VAL A 1 233 ? -17.294 -0.890 26.219 1.00 91.81 233 VAL A CA 1
ATOM 1953 C C . VAL A 1 233 ? -17.446 -0.992 27.725 1.00 91.81 233 VAL A C 1
ATOM 1955 O O . VAL A 1 233 ? -16.649 -1.649 28.394 1.00 91.81 233 VAL A O 1
ATOM 1958 N N . LYS A 1 234 ? -18.500 -0.369 28.255 1.00 92.56 234 LYS A N 1
ATOM 1959 C CA . LYS A 1 234 ? -18.898 -0.460 29.661 1.00 92.56 234 LYS A CA 1
ATOM 1960 C C . LYS A 1 234 ? -20.243 -1.170 29.776 1.00 92.56 234 LYS A C 1
ATOM 1962 O O . LYS A 1 234 ? -21.220 -0.783 29.136 1.00 92.56 234 LYS A O 1
ATOM 1967 N N . MET A 1 235 ? -20.282 -2.204 30.602 1.00 93.12 235 MET A N 1
ATOM 1968 C CA . MET A 1 235 ? -21.475 -2.967 30.957 1.00 93.12 235 MET A CA 1
ATOM 1969 C C . MET A 1 235 ? -21.630 -2.999 32.480 1.00 93.12 235 MET A C 1
ATOM 1971 O O . MET A 1 235 ? -20.754 -2.542 33.212 1.00 93.12 235 MET A O 1
ATOM 1975 N N . HIS A 1 236 ? -22.736 -3.567 32.954 1.00 89.56 236 HIS A N 1
ATOM 1976 C CA . HIS A 1 236 ? -23.025 -3.734 34.384 1.00 89.56 236 HIS A CA 1
ATOM 1977 C C . HIS A 1 236 ? -21.996 -4.557 35.170 1.00 89.56 236 HIS A C 1
ATOM 1979 O O . HIS A 1 236 ? -21.844 -4.383 36.372 1.00 89.56 236 HIS A O 1
ATOM 1985 N N . ASP A 1 237 ? -21.296 -5.461 34.494 1.00 89.00 237 ASP A N 1
ATOM 1986 C CA . ASP A 1 237 ? -20.439 -6.486 35.082 1.00 89.00 237 ASP A CA 1
ATOM 1987 C C . ASP A 1 237 ? -18.962 -6.327 34.703 1.00 89.00 237 ASP A C 1
ATOM 1989 O O . ASP A 1 237 ? -18.094 -6.942 35.320 1.00 89.00 237 ASP A O 1
ATOM 1993 N N . ARG A 1 238 ? -18.656 -5.525 33.677 1.00 91.00 238 ARG A N 1
ATOM 1994 C CA . ARG A 1 238 ? -17.299 -5.380 33.143 1.00 91.00 238 ARG A CA 1
ATOM 1995 C C . ARG A 1 238 ? -17.117 -4.117 32.316 1.00 91.00 238 ARG A C 1
ATOM 1997 O O . ARG A 1 238 ? -18.063 -3.567 31.754 1.00 91.00 238 ARG A O 1
ATOM 2004 N N . GLN A 1 239 ? -15.858 -3.732 32.166 1.00 91.50 239 GLN A N 1
ATOM 2005 C CA . GLN A 1 239 ? -15.407 -2.702 31.243 1.00 91.50 239 GLN A CA 1
ATOM 2006 C C . GLN A 1 239 ? -14.163 -3.211 30.516 1.00 91.50 239 GLN A C 1
ATOM 2008 O O . GLN A 1 239 ? -13.279 -3.782 31.153 1.00 91.50 239 GLN A O 1
ATOM 2013 N N . TYR A 1 240 ? -14.108 -3.048 29.197 1.00 86.88 240 TYR A N 1
ATOM 2014 C CA . TYR A 1 240 ? -12.992 -3.529 28.382 1.00 86.88 240 TYR A CA 1
ATOM 2015 C C . TYR A 1 240 ? -12.855 -2.725 27.085 1.00 86.88 240 TYR A C 1
ATOM 2017 O O . TYR A 1 240 ? -13.832 -2.150 26.599 1.00 86.88 240 TYR A O 1
ATOM 2025 N N . ASP A 1 241 ? -11.643 -2.699 26.529 1.00 83.88 241 ASP A N 1
ATOM 2026 C CA . ASP A 1 241 ? -11.412 -2.209 25.171 1.00 83.88 241 ASP A CA 1
ATOM 2027 C C . ASP A 1 241 ? -11.898 -3.261 24.165 1.00 83.88 241 ASP A C 1
ATOM 2029 O O . ASP A 1 241 ? -11.521 -4.430 24.247 1.00 83.88 241 ASP A O 1
ATOM 2033 N N . ALA A 1 242 ? -12.728 -2.845 23.215 1.00 79.19 242 ALA A N 1
ATOM 2034 C CA . ALA A 1 242 ? -13.341 -3.697 22.209 1.00 79.19 242 ALA A CA 1
ATOM 2035 C C . ALA A 1 242 ? -12.895 -3.316 20.795 1.00 79.19 242 ALA A C 1
ATOM 2037 O O . ALA A 1 242 ? -12.660 -2.148 20.464 1.00 79.19 242 ALA A O 1
ATOM 2038 N N . THR A 1 243 ? -12.835 -4.330 19.940 1.00 72.00 243 THR A N 1
ATOM 2039 C CA . THR A 1 243 ? -12.648 -4.182 18.493 1.00 72.00 243 THR A CA 1
ATOM 2040 C C . THR A 1 243 ? -13.949 -3.759 17.812 1.00 72.00 243 THR A C 1
ATOM 2042 O O . THR A 1 243 ? -15.042 -3.961 18.343 1.00 72.00 243 THR A O 1
ATOM 2045 N N . ILE A 1 244 ? -13.870 -3.219 16.592 1.00 68.69 244 ILE A N 1
ATOM 2046 C CA . ILE A 1 244 ? -15.082 -2.864 15.841 1.00 68.69 244 ILE A CA 1
ATOM 2047 C C . ILE A 1 244 ? -15.996 -4.070 15.574 1.00 68.69 244 ILE A C 1
ATOM 2049 O O . ILE A 1 244 ? -17.213 -3.930 15.636 1.00 68.69 244 ILE A O 1
ATOM 2053 N N . ASP A 1 245 ? -15.439 -5.260 15.335 1.00 68.75 245 ASP A N 1
ATOM 2054 C CA . ASP A 1 245 ? -16.240 -6.465 15.092 1.00 68.75 245 ASP A CA 1
ATOM 2055 C C . ASP A 1 245 ? -17.071 -6.841 16.323 1.00 68.75 245 ASP A C 1
ATOM 2057 O O . ASP A 1 245 ? -18.224 -7.264 16.207 1.00 68.75 245 ASP A O 1
ATOM 2061 N N . GLU A 1 246 ? -16.515 -6.652 17.520 1.00 80.38 246 GLU A N 1
ATOM 2062 C CA . GLU A 1 246 ? -17.250 -6.824 18.771 1.00 80.38 246 GLU A CA 1
ATOM 2063 C C . GLU A 1 246 ? -18.325 -5.752 18.939 1.00 80.38 246 GLU A C 1
ATOM 2065 O O . GLU A 1 246 ? -19.455 -6.092 19.289 1.00 80.38 246 GLU A O 1
ATOM 2070 N N . ILE A 1 247 ? -18.023 -4.489 18.618 1.00 84.44 247 ILE A N 1
ATOM 2071 C CA . ILE A 1 247 ? -19.014 -3.404 18.614 1.00 84.44 247 ILE A CA 1
ATOM 2072 C C . ILE A 1 247 ? -20.177 -3.720 17.664 1.00 84.44 247 ILE A C 1
ATOM 2074 O O . ILE A 1 247 ? -21.336 -3.597 18.055 1.00 84.44 247 ILE A O 1
ATOM 2078 N N . GLU A 1 248 ? -19.911 -4.184 16.444 1.00 80.12 248 GLU A N 1
ATOM 2079 C CA . GLU A 1 248 ? -20.950 -4.559 15.477 1.00 80.12 248 GLU A CA 1
ATOM 2080 C C . GLU A 1 248 ? -21.786 -5.756 15.948 1.00 80.12 248 GLU A C 1
ATOM 2082 O O . GLU A 1 248 ? -23.012 -5.773 15.793 1.00 80.12 248 GLU A O 1
ATOM 2087 N N . ARG A 1 249 ? -21.161 -6.748 16.595 1.00 83.62 249 ARG A N 1
ATOM 2088 C CA . ARG A 1 249 ? -21.897 -7.849 17.240 1.00 83.62 249 ARG A CA 1
ATOM 2089 C C . ARG A 1 249 ? -22.797 -7.339 18.366 1.00 83.62 249 ARG A C 1
ATOM 2091 O O . ARG A 1 249 ? -23.941 -7.785 18.461 1.00 83.62 249 ARG A O 1
ATOM 2098 N N . LEU A 1 250 ? -22.322 -6.396 19.182 1.00 90.50 250 LEU A N 1
ATOM 2099 C CA . LEU A 1 250 ? -23.116 -5.765 20.240 1.00 90.50 250 LEU A CA 1
ATOM 2100 C C . LEU A 1 250 ? -24.280 -4.947 19.663 1.00 90.50 250 LEU A C 1
ATOM 2102 O O . LEU A 1 250 ? -25.401 -5.073 20.148 1.00 90.50 250 LEU A O 1
ATOM 2106 N N . ARG A 1 251 ? -24.058 -4.190 18.580 1.00 87.62 251 ARG A N 1
ATOM 2107 C CA . ARG A 1 251 ? -25.097 -3.419 17.869 1.00 87.62 251 ARG A CA 1
ATOM 2108 C C . ARG A 1 251 ? -26.222 -4.305 17.340 1.00 87.62 251 ARG A C 1
ATOM 2110 O O . ARG A 1 251 ? -27.394 -3.948 17.475 1.00 87.62 251 ARG A O 1
ATOM 2117 N N . LYS A 1 252 ? -25.881 -5.465 16.768 1.00 87.25 252 LYS A N 1
ATOM 2118 C CA . LYS A 1 252 ? -26.856 -6.467 16.293 1.00 87.25 252 LYS A CA 1
ATOM 2119 C C . LYS A 1 252 ? -27.658 -7.093 17.432 1.00 87.25 252 LYS A C 1
ATOM 2121 O O . LYS A 1 252 ? -28.797 -7.490 17.222 1.00 87.25 252 LYS A O 1
ATOM 2126 N N . ARG A 1 253 ? -27.076 -7.157 18.630 1.00 90.44 253 ARG A N 1
ATOM 2127 C CA . ARG A 1 253 ? -27.673 -7.735 19.841 1.00 90.44 253 ARG A CA 1
ATOM 2128 C C . ARG A 1 253 ? -28.145 -6.678 20.842 1.00 90.44 253 ARG A C 1
ATOM 2130 O O . ARG A 1 253 ? -28.288 -6.971 22.024 1.00 90.44 253 ARG A O 1
ATOM 2137 N N . ARG A 1 254 ? -28.404 -5.442 20.399 1.00 89.62 254 ARG A N 1
ATOM 2138 C CA . ARG A 1 254 ? -28.785 -4.332 21.294 1.00 89.62 254 ARG A CA 1
ATOM 2139 C C . ARG A 1 254 ? -30.041 -4.604 22.135 1.00 89.62 254 ARG A C 1
ATOM 2141 O O . ARG A 1 254 ? -30.181 -4.038 23.212 1.00 89.62 254 ARG A O 1
ATOM 2148 N N . GLU A 1 255 ? -30.926 -5.482 21.666 1.00 88.56 255 GLU A N 1
ATOM 2149 C CA . GLU A 1 255 ? -32.163 -5.881 22.357 1.00 88.56 255 GLU A CA 1
ATOM 2150 C C . GLU A 1 255 ? -31.909 -6.777 23.587 1.00 88.56 255 GLU A C 1
ATOM 2152 O O . GLU A 1 255 ? -32.738 -6.832 24.501 1.00 88.56 255 GLU A O 1
ATOM 2157 N N . ASP A 1 256 ? -30.729 -7.408 23.674 1.00 91.56 256 ASP A N 1
ATOM 2158 C CA . ASP A 1 256 ? -30.312 -8.204 24.838 1.00 91.56 256 ASP A CA 1
ATOM 2159 C C . ASP A 1 256 ? -30.098 -7.332 26.085 1.00 91.56 256 ASP A C 1
ATOM 2161 O O . ASP A 1 256 ? -30.170 -7.820 27.220 1.00 91.56 256 ASP A O 1
ATOM 2165 N N . PHE A 1 257 ? -29.893 -6.028 25.886 1.00 94.31 257 PHE A N 1
ATOM 2166 C CA . PHE A 1 257 ? -29.713 -5.035 26.937 1.00 94.31 257 PHE A CA 1
ATOM 2167 C C . PHE A 1 257 ? -31.048 -4.376 27.301 1.00 94.31 257 PHE A C 1
ATOM 2169 O O . PHE A 1 257 ? -32.007 -4.357 26.530 1.00 94.31 257 PHE A O 1
ATOM 2176 N N . GLU A 1 258 ? -31.156 -3.893 28.531 1.00 94.88 258 GLU A N 1
ATOM 2177 C CA . GLU A 1 258 ? -32.308 -3.104 28.976 1.00 94.88 258 GLU A CA 1
ATOM 2178 C C . GLU A 1 258 ? -32.217 -1.680 28.424 1.00 94.88 258 GLU A C 1
ATOM 2180 O O . GLU A 1 258 ? -33.208 -1.125 27.949 1.00 94.88 258 GLU A O 1
ATOM 2185 N N . ILE A 1 259 ? -30.997 -1.141 28.399 1.00 94.31 259 ILE A N 1
ATOM 2186 C CA . ILE A 1 259 ? -30.654 0.096 27.711 1.00 94.31 259 ILE A CA 1
ATOM 2187 C C . ILE A 1 259 ? -29.309 -0.071 26.992 1.00 94.31 259 ILE A C 1
ATOM 2189 O O . ILE A 1 259 ? -28.318 -0.510 27.575 1.00 94.31 259 ILE A O 1
ATOM 2193 N N . PHE A 1 260 ? -29.286 0.261 25.706 1.00 95.00 260 PHE A N 1
ATOM 2194 C CA . PHE A 1 260 ? -28.108 0.198 24.847 1.00 95.00 260 PHE A CA 1
ATOM 2195 C C . PHE A 1 260 ? -27.781 1.595 24.333 1.00 95.00 260 PHE A C 1
ATOM 2197 O O . PHE A 1 260 ? -28.670 2.318 23.875 1.00 95.00 260 PHE A O 1
ATOM 2204 N N . ILE A 1 261 ? -26.514 1.985 24.446 1.00 92.81 261 ILE A N 1
ATOM 2205 C CA . ILE A 1 261 ? -26.054 3.351 24.215 1.00 92.81 261 ILE A CA 1
ATOM 2206 C C . ILE A 1 261 ? -24.765 3.301 23.403 1.00 92.81 261 ILE A C 1
ATOM 2208 O O . ILE A 1 261 ? -23.697 2.966 23.905 1.00 92.81 261 ILE A O 1
ATOM 2212 N N . ASP A 1 262 ? -24.876 3.680 22.140 1.00 88.25 262 ASP A N 1
ATOM 2213 C CA . ASP A 1 262 ? -23.770 3.851 21.215 1.00 88.25 262 ASP A CA 1
ATOM 2214 C C . ASP A 1 262 ? -23.416 5.337 21.131 1.00 88.25 262 ASP A C 1
ATOM 2216 O O . ASP A 1 262 ? -24.034 6.120 20.396 1.00 88.25 262 ASP A O 1
ATOM 2220 N N . GLY A 1 263 ? -22.432 5.745 21.929 1.00 81.44 263 GLY A N 1
ATOM 2221 C CA . GLY A 1 263 ? -21.925 7.113 21.958 1.00 81.44 263 GLY A CA 1
ATOM 2222 C C . GLY A 1 263 ? -21.302 7.559 20.633 1.00 81.44 263 GLY A C 1
ATOM 2223 O O . GLY A 1 263 ? -21.247 8.761 20.386 1.00 81.44 263 GLY A O 1
ATOM 2224 N N . ILE A 1 264 ? -20.899 6.621 19.768 1.00 77.75 264 ILE A N 1
ATOM 2225 C CA . ILE A 1 264 ? -20.216 6.892 18.495 1.00 77.75 264 ILE A CA 1
ATOM 2226 C C . ILE A 1 264 ? -21.238 7.216 17.406 1.00 77.75 264 ILE A C 1
ATOM 2228 O O . ILE A 1 264 ? -21.175 8.270 16.779 1.00 77.75 264 ILE A O 1
ATOM 2232 N N . ASN A 1 265 ? -22.202 6.316 17.192 1.00 75.12 265 ASN A N 1
ATOM 2233 C CA . ASN A 1 265 ? -23.190 6.458 16.115 1.00 75.12 265 ASN A CA 1
ATOM 2234 C C . ASN A 1 265 ? -24.390 7.311 16.506 1.00 75.12 265 ASN A C 1
ATOM 2236 O O . ASN A 1 265 ? -25.259 7.600 15.685 1.00 75.12 265 ASN A O 1
ATOM 2240 N N . GLY A 1 266 ? -24.475 7.685 17.773 1.00 78.00 266 GLY A N 1
ATOM 2241 C CA . GLY A 1 266 ? -25.609 8.436 18.240 1.00 78.00 266 GLY A CA 1
ATOM 2242 C C . GLY A 1 266 ? -26.875 7.589 18.387 1.00 78.00 266 GLY A C 1
ATOM 2243 O O . GLY A 1 266 ? -27.973 8.086 18.130 1.00 78.00 266 GLY A O 1
ATOM 2244 N N . ILE A 1 267 ? -26.742 6.315 18.767 1.00 83.81 267 ILE A N 1
ATOM 2245 C CA . ILE A 1 267 ? -27.878 5.395 18.901 1.00 83.81 267 ILE A CA 1
ATOM 2246 C C . ILE A 1 267 ? -28.125 5.126 20.378 1.00 83.81 267 ILE A C 1
ATOM 2248 O O . ILE A 1 267 ? -27.259 4.617 21.080 1.00 83.81 267 ILE A O 1
ATOM 2252 N N . ILE A 1 268 ? -29.334 5.421 20.848 1.00 90.56 268 ILE A N 1
ATOM 2253 C CA . ILE A 1 268 ? -29.800 5.001 22.171 1.00 90.56 268 ILE A CA 1
ATOM 2254 C C . ILE A 1 268 ? -31.078 4.217 21.971 1.00 90.56 268 ILE A C 1
ATOM 2256 O O . ILE A 1 268 ? -32.004 4.709 21.330 1.00 90.56 268 ILE A O 1
ATOM 2260 N N . SER A 1 269 ? -31.146 3.021 22.535 1.00 92.69 269 SER A N 1
ATOM 2261 C CA . SER A 1 269 ? -32.356 2.210 22.531 1.00 92.69 269 SER A CA 1
ATOM 2262 C C . SER A 1 269 ? -32.632 1.670 23.918 1.00 92.69 269 SER A C 1
ATOM 2264 O O . SER A 1 269 ? -31.742 1.134 24.574 1.00 92.69 269 SER A O 1
ATOM 2266 N N . GLU A 1 270 ? -33.877 1.785 24.346 1.00 94.25 270 GLU A N 1
ATOM 2267 C CA . GLU A 1 270 ? -34.370 1.160 25.565 1.00 94.25 270 GLU A CA 1
ATOM 2268 C C . GLU A 1 270 ? -35.348 0.053 25.177 1.00 94.25 270 GLU A C 1
ATOM 2270 O O . GLU A 1 270 ? -36.116 0.206 24.229 1.00 94.25 270 GLU A O 1
ATOM 2275 N N . ARG A 1 271 ? -35.299 -1.078 25.880 1.00 92.06 271 ARG A N 1
ATOM 2276 C CA . ARG A 1 271 ? -35.991 -2.309 25.481 1.00 92.06 271 ARG A CA 1
ATOM 2277 C C . ARG A 1 271 ? -37.493 -2.143 25.233 1.00 92.06 271 ARG A C 1
ATOM 2279 O O . ARG A 1 271 ? -38.026 -2.771 24.327 1.00 92.06 271 ARG A O 1
ATOM 2286 N N . ILE A 1 272 ? -38.183 -1.347 26.044 1.00 89.56 272 ILE A N 1
ATOM 2287 C CA . ILE A 1 272 ? -39.638 -1.160 25.966 1.00 89.56 272 ILE A CA 1
ATOM 2288 C C . ILE A 1 272 ? -39.975 0.024 25.056 1.00 89.56 272 ILE A C 1
ATOM 2290 O O . ILE A 1 272 ? -40.946 -0.024 24.304 1.00 89.56 272 ILE A O 1
ATOM 2294 N N . LYS A 1 273 ? -39.185 1.099 25.118 1.00 88.81 273 LYS A N 1
ATOM 2295 C CA . LYS A 1 273 ? -39.442 2.331 24.356 1.00 88.81 273 LYS A CA 1
ATOM 2296 C C . LYS A 1 273 ? -38.909 2.321 22.926 1.00 88.81 273 LYS A C 1
ATOM 2298 O O . LYS A 1 273 ? -39.299 3.185 22.140 1.00 88.81 273 LYS A O 1
ATOM 2303 N N . GLY A 1 274 ? -38.022 1.392 22.592 1.00 89.88 274 GLY A N 1
ATOM 2304 C CA . GLY A 1 274 ? -37.298 1.385 21.329 1.00 89.88 274 GLY A CA 1
ATOM 2305 C C . GLY A 1 274 ? -36.258 2.506 21.255 1.00 89.88 274 GLY A C 1
ATOM 2306 O O . GLY A 1 274 ? -35.640 2.883 22.251 1.00 89.88 274 GLY A O 1
ATOM 2307 N N . GLU A 1 275 ? -36.032 3.025 20.051 1.00 89.69 275 GLU A N 1
ATOM 2308 C CA . GLU A 1 275 ? -34.995 4.024 19.781 1.00 89.69 275 GLU A CA 1
ATOM 2309 C C . GLU A 1 275 ? -35.352 5.419 20.332 1.00 89.69 275 GLU A C 1
ATOM 2311 O O . GLU A 1 275 ? -36.423 5.975 20.076 1.00 89.69 275 GLU A O 1
ATOM 2316 N N . ILE A 1 276 ? -34.421 6.025 21.070 1.00 89.31 276 ILE A N 1
ATOM 2317 C CA . ILE A 1 276 ? -34.592 7.296 21.773 1.00 89.31 276 ILE A CA 1
ATOM 2318 C C . ILE A 1 276 ? -33.789 8.397 21.077 1.00 89.31 276 ILE A C 1
ATOM 2320 O O . ILE A 1 276 ? -32.559 8.435 21.088 1.00 89.31 276 ILE A O 1
ATOM 2324 N N . LYS A 1 277 ? -34.501 9.399 20.558 1.00 83.62 277 LYS A N 1
ATOM 2325 C CA . LYS A 1 277 ? -33.904 10.565 19.888 1.00 83.62 277 LYS A CA 1
ATOM 2326 C C . LYS A 1 277 ? -33.495 11.648 20.895 1.00 83.62 277 LYS A C 1
ATOM 2328 O O . LYS A 1 277 ? -34.234 12.610 21.116 1.00 83.62 277 LYS A O 1
ATOM 2333 N N . ILE A 1 278 ? -32.313 11.515 21.500 1.00 81.44 278 ILE A N 1
ATOM 2334 C CA . ILE A 1 278 ? -31.774 12.487 22.479 1.00 81.44 278 ILE A CA 1
ATOM 2335 C C . ILE A 1 278 ? -30.583 13.310 21.969 1.00 81.44 278 ILE A C 1
ATOM 2337 O O . ILE A 1 278 ? -30.393 14.429 22.434 1.00 81.44 278 ILE A O 1
ATOM 2341 N N . TYR A 1 279 ? -29.846 12.838 20.962 1.00 68.25 279 TYR A N 1
ATOM 2342 C CA . TYR A 1 279 ? -28.609 13.472 20.473 1.00 68.25 279 TYR A CA 1
ATOM 2343 C C . TYR A 1 279 ? -28.769 14.905 19.954 1.00 68.25 279 TYR A C 1
ATOM 2345 O O . TYR A 1 279 ? -27.832 15.694 19.992 1.00 68.25 279 TYR A O 1
ATOM 2353 N N . LYS A 1 280 ? -29.984 15.299 19.554 1.00 71.69 280 LYS A N 1
ATOM 2354 C CA . LYS A 1 280 ? -30.296 16.692 19.186 1.00 71.69 280 LYS A CA 1
ATOM 2355 C C . LYS A 1 280 ? -30.372 17.642 20.395 1.00 71.69 280 LYS A C 1
ATOM 2357 O O . LYS A 1 280 ? -30.520 18.846 20.216 1.00 71.69 280 LYS A O 1
ATOM 2362 N N . LYS A 1 281 ? -30.313 17.127 21.629 1.00 82.56 281 LYS A N 1
ATOM 2363 C CA . LYS A 1 281 ? -30.449 17.875 22.889 1.00 82.56 281 LYS A CA 1
ATOM 2364 C C . LYS A 1 281 ? -29.157 17.777 23.706 1.00 82.56 281 LYS A C 1
ATOM 2366 O O . LYS A 1 281 ? -29.106 17.034 24.685 1.00 82.56 281 LYS A O 1
ATOM 2371 N N . LYS A 1 282 ? -28.154 18.582 23.334 1.00 82.00 282 LYS A N 1
ATOM 2372 C CA . LYS A 1 282 ? -26.781 18.560 23.882 1.00 82.00 282 LYS A CA 1
ATOM 2373 C C . LYS A 1 282 ? -26.708 18.393 25.407 1.00 82.00 282 LYS A C 1
ATOM 2375 O O . LYS A 1 282 ? -26.057 17.481 25.892 1.00 82.00 282 LYS A O 1
ATOM 2380 N N . SER A 1 283 ? -27.420 19.210 26.185 1.00 85.06 283 SER A N 1
ATOM 2381 C CA . SER A 1 283 ? -27.353 19.117 27.655 1.00 85.06 283 SER A CA 1
ATOM 2382 C C . SER A 1 283 ? -27.915 17.808 28.223 1.00 85.06 283 SER A C 1
ATOM 2384 O O . SER A 1 283 ? -27.466 17.368 29.272 1.00 85.06 283 SER A O 1
ATOM 2386 N N . LEU A 1 284 ? -28.901 17.182 27.566 1.00 90.88 284 LEU A N 1
ATOM 2387 C CA . LEU A 1 284 ? -29.473 15.920 28.047 1.00 90.88 284 LEU A CA 1
ATOM 2388 C C . LEU A 1 284 ? -28.598 14.719 27.676 1.00 90.88 284 LEU A C 1
ATOM 2390 O O . LEU A 1 284 ? -28.511 13.789 28.473 1.00 90.88 284 LEU A O 1
ATOM 2394 N N . SER A 1 285 ? -27.956 14.739 26.502 1.00 87.62 285 SER A N 1
ATOM 2395 C CA . SER A 1 285 ? -26.995 13.700 26.111 1.00 87.62 285 SER A CA 1
ATOM 2396 C C . SER A 1 285 ? -25.749 13.734 26.995 1.00 87.62 285 SER A C 1
ATOM 2398 O O . SER A 1 285 ? -25.356 12.697 27.514 1.00 87.62 285 SER A O 1
ATOM 2400 N N . GLU A 1 286 ? -25.198 14.924 27.259 1.00 89.06 286 GLU A N 1
ATOM 2401 C CA . GLU A 1 286 ? -24.059 15.093 28.177 1.00 89.06 286 GLU A CA 1
ATOM 2402 C C . GLU A 1 286 ? -24.397 14.624 29.596 1.00 89.06 286 GLU A C 1
ATOM 2404 O O . GLU A 1 286 ? -23.610 13.924 30.228 1.00 89.06 286 GLU A O 1
ATOM 2409 N N . LEU A 1 287 ? -25.601 14.950 30.084 1.00 93.62 287 LEU A N 1
ATOM 2410 C CA . LEU A 1 287 ? -26.068 14.495 31.392 1.00 93.62 287 LEU A CA 1
ATOM 2411 C C . LEU A 1 287 ? -26.168 12.965 31.463 1.00 93.62 287 LEU A C 1
ATOM 2413 O O . LEU A 1 287 ? -25.738 12.376 32.450 1.00 93.62 287 LEU A O 1
ATOM 2417 N N . LEU A 1 288 ? -26.718 12.322 30.428 1.00 92.75 288 LEU A N 1
ATOM 2418 C CA . LEU A 1 288 ? -26.824 10.864 30.355 1.00 92.75 288 LEU A CA 1
ATOM 2419 C C . LEU A 1 288 ? -25.441 10.198 30.340 1.00 92.75 288 LEU A C 1
ATOM 2421 O O . LEU A 1 288 ? -25.193 9.298 31.139 1.00 92.75 288 LEU A O 1
ATOM 2425 N N . PHE A 1 289 ? -24.535 10.659 29.474 1.00 90.12 289 PHE A N 1
ATOM 2426 C CA . PHE A 1 289 ? -23.187 10.097 29.358 1.00 90.12 289 PHE A CA 1
ATOM 2427 C C . PHE A 1 289 ? -22.365 10.290 30.624 1.00 90.12 289 PHE A C 1
ATOM 2429 O O . PHE A 1 289 ? -21.679 9.362 31.041 1.00 90.12 289 PHE A O 1
ATOM 2436 N N . PHE A 1 290 ? -22.483 11.449 31.277 1.00 93.12 290 PHE A N 1
ATOM 2437 C CA . PHE A 1 290 ? -21.869 11.678 32.581 1.00 93.12 290 PHE A CA 1
ATOM 2438 C C . PHE A 1 290 ? -22.317 10.615 33.593 1.00 93.12 290 PHE A C 1
ATOM 2440 O O . PHE A 1 290 ? -21.490 9.941 34.199 1.00 93.12 290 PHE A O 1
ATOM 2447 N N . PHE A 1 291 ? -23.626 10.406 33.721 1.00 93.88 291 PHE A N 1
ATOM 2448 C CA . PHE A 1 291 ? -24.181 9.440 34.664 1.00 93.88 291 PHE A CA 1
ATOM 2449 C C . PHE A 1 291 ? -23.738 7.994 34.403 1.00 93.88 291 PHE A C 1
ATOM 2451 O O . PHE A 1 291 ? -23.483 7.268 35.355 1.00 93.88 291 PHE A O 1
ATOM 2458 N N . ILE A 1 292 ? -23.613 7.572 33.144 1.00 91.19 292 ILE A N 1
ATOM 2459 C CA . ILE A 1 292 ? -23.198 6.201 32.800 1.00 91.19 292 ILE A CA 1
ATOM 2460 C C . ILE A 1 292 ? -21.698 5.990 33.016 1.00 91.19 292 ILE A C 1
ATOM 2462 O O . ILE A 1 292 ? -21.280 4.963 33.567 1.00 91.19 292 ILE A O 1
ATOM 2466 N N . ARG A 1 293 ? -20.872 6.972 32.628 1.00 89.19 293 ARG A N 1
ATOM 2467 C CA . ARG A 1 293 ? -19.423 6.948 32.890 1.00 89.19 293 ARG A CA 1
ATOM 2468 C C . ARG A 1 293 ? -19.140 6.819 34.383 1.00 89.19 293 ARG A C 1
ATOM 2470 O O . ARG A 1 293 ? -18.275 6.034 34.759 1.00 89.19 293 ARG A O 1
ATOM 2477 N N . HIS A 1 294 ? -19.970 7.455 35.205 1.00 90.06 294 HIS A N 1
ATOM 2478 C CA . HIS A 1 294 ? -19.937 7.394 36.664 1.00 90.06 294 HIS A CA 1
ATOM 2479 C C . HIS A 1 294 ? -21.052 6.519 37.271 1.00 90.06 294 HIS A C 1
ATOM 2481 O O . HIS A 1 294 ? -21.600 6.845 38.325 1.00 90.06 294 HIS A O 1
ATOM 2487 N N . GLY A 1 295 ? -21.442 5.433 36.590 1.00 88.94 295 GLY A N 1
ATOM 2488 C CA . GLY A 1 295 ? -22.433 4.477 37.104 1.00 88.94 295 GLY A CA 1
ATOM 2489 C C . GLY A 1 295 ? -22.111 4.032 38.536 1.00 88.94 295 GLY A C 1
ATOM 2490 O O . GLY A 1 295 ? -20.943 3.825 38.857 1.00 88.94 295 GLY A O 1
ATOM 2491 N N . GLY A 1 296 ? -23.132 3.982 39.398 1.00 87.00 296 GLY A N 1
ATOM 2492 C CA . GLY A 1 296 ? -22.987 3.674 40.826 1.00 87.00 296 GLY A CA 1
ATOM 2493 C C . GLY A 1 296 ? -22.594 4.861 41.724 1.00 87.00 296 GLY A C 1
ATOM 2494 O O . GLY A 1 296 ? -22.834 4.820 42.933 1.00 87.00 296 GLY A O 1
ATOM 2495 N N . GLU A 1 297 ? -22.059 5.957 41.173 1.00 91.56 297 GLU A N 1
ATOM 2496 C CA . GLU A 1 297 ? -21.680 7.149 41.945 1.00 91.56 297 GLU A CA 1
ATOM 2497 C C . GLU A 1 297 ? -22.846 8.139 42.142 1.00 91.56 297 GLU A C 1
ATOM 2499 O O . GLU A 1 297 ? -23.729 8.303 41.296 1.00 91.56 297 GLU A O 1
ATOM 2504 N N . PHE A 1 298 ? -22.836 8.859 43.270 1.00 92.44 298 PHE A N 1
ATOM 2505 C CA . PHE A 1 298 ? -23.916 9.764 43.674 1.00 92.44 298 PHE A CA 1
ATOM 2506 C C . PHE A 1 298 ? -23.538 11.238 43.510 1.00 92.44 298 PHE A C 1
ATOM 2508 O O . PHE A 1 298 ? -22.625 11.732 44.177 1.00 92.44 298 PHE A O 1
ATOM 2515 N N . PHE A 1 299 ? -24.356 11.986 42.765 1.00 93.06 299 PHE A N 1
ATOM 2516 C CA . PHE A 1 299 ? -24.107 13.395 42.457 1.00 93.06 299 PHE A CA 1
ATOM 2517 C C . PHE A 1 299 ? -25.254 14.325 42.863 1.00 93.06 299 PHE A C 1
ATOM 2519 O O . PHE A 1 299 ? -26.425 14.109 42.549 1.00 93.06 299 PHE A O 1
ATOM 2526 N N . SER A 1 300 ? -24.911 15.406 43.552 1.00 91.62 300 SER A N 1
ATOM 2527 C CA . SER A 1 300 ? -25.790 16.540 43.844 1.00 91.62 300 SER A CA 1
ATOM 2528 C C . SER A 1 300 ? -25.903 17.482 42.636 1.00 91.62 300 SER A C 1
ATOM 2530 O O . SER A 1 300 ? -25.010 17.510 41.788 1.00 91.62 300 SER A O 1
ATOM 2532 N N . PRO A 1 301 ? -26.950 18.322 42.551 1.00 90.94 301 PRO A N 1
ATOM 2533 C CA . PRO A 1 301 ? -27.020 19.414 41.580 1.00 90.94 301 PRO A CA 1
ATOM 2534 C C . PRO A 1 301 ? -25.767 20.296 41.525 1.00 90.94 301 PRO A C 1
ATOM 2536 O O . PRO A 1 301 ? -25.341 20.667 40.431 1.00 90.94 301 PRO A O 1
ATOM 2539 N N . ARG A 1 302 ? -25.135 20.563 42.676 1.00 90.62 302 ARG A N 1
ATOM 2540 C CA . ARG A 1 302 ? -23.877 21.319 42.765 1.00 90.62 302 ARG A CA 1
ATOM 2541 C C . ARG A 1 302 ? -22.696 20.628 42.075 1.00 90.62 302 ARG A C 1
ATOM 2543 O O . ARG A 1 302 ? -21.836 21.320 41.540 1.00 90.62 302 ARG A O 1
ATOM 2550 N N . GLU A 1 303 ? -22.647 19.298 42.093 1.00 91.06 303 GLU A N 1
ATOM 2551 C CA . GLU A 1 303 ? -21.601 18.490 41.442 1.00 91.06 303 GLU A CA 1
ATOM 2552 C C . GLU A 1 303 ? -21.905 18.265 39.947 1.00 91.06 303 GLU A C 1
ATOM 2554 O O . GLU A 1 303 ? -21.002 18.286 39.109 1.00 91.06 303 GLU A O 1
ATOM 2559 N N . LEU A 1 304 ? -23.184 18.102 39.592 1.00 92.69 304 LEU A N 1
ATOM 2560 C CA . LEU A 1 304 ? -23.624 17.863 38.213 1.00 92.69 304 LEU A CA 1
ATOM 2561 C C . LEU A 1 304 ? -23.483 19.098 37.327 1.00 92.69 304 LEU A C 1
ATOM 2563 O O . LEU A 1 304 ? -23.074 18.985 36.169 1.00 92.69 304 LEU A O 1
ATOM 2567 N N . PHE A 1 305 ? -23.849 20.274 37.846 1.00 92.94 305 PHE A N 1
ATOM 2568 C CA . PHE A 1 305 ? -23.970 21.466 37.014 1.00 92.94 305 PHE A CA 1
ATOM 2569 C C . PHE A 1 305 ? -22.644 21.872 36.343 1.00 92.94 305 PHE A C 1
ATOM 2571 O O . PHE A 1 305 ? -22.622 22.008 35.118 1.00 92.94 305 PHE A O 1
ATOM 2578 N N . PRO A 1 306 ? -21.513 21.975 37.068 1.00 91.62 306 PRO A N 1
ATOM 2579 C CA . PRO A 1 306 ? -20.235 22.313 36.445 1.00 91.62 306 PRO A CA 1
ATOM 2580 C C . PRO A 1 306 ? -19.742 21.235 35.476 1.00 91.62 306 PRO A C 1
ATOM 2582 O O . PRO A 1 306 ? -19.168 21.555 34.437 1.00 91.62 306 PRO A O 1
ATOM 2585 N N . SER A 1 307 ? -20.003 19.962 35.776 1.00 89.31 307 SER A N 1
ATOM 2586 C CA . SER A 1 307 ? -19.537 18.833 34.967 1.00 89.31 307 SER A CA 1
ATOM 2587 C C . SER A 1 307 ? -20.229 18.761 33.606 1.00 89.31 307 SER A C 1
ATOM 2589 O O . SER A 1 307 ? -19.563 18.511 32.598 1.00 89.31 307 SER A O 1
ATOM 2591 N N . VAL A 1 308 ? -21.535 19.039 33.564 1.00 90.50 308 VAL A N 1
ATOM 2592 C CA . VAL A 1 308 ? -22.371 18.905 32.359 1.00 90.50 308 VAL A CA 1
ATOM 2593 C C . VAL A 1 308 ? -22.524 20.228 31.601 1.00 90.50 308 VAL A C 1
ATOM 2595 O O . VAL A 1 308 ? -22.475 20.238 30.374 1.00 90.50 308 VAL A O 1
ATOM 2598 N N . TRP A 1 309 ? -22.675 21.359 32.301 1.00 91.12 309 TRP A N 1
ATOM 2599 C CA . TRP A 1 309 ? -22.884 22.677 31.678 1.00 91.12 309 TRP A CA 1
ATOM 2600 C C . TRP A 1 309 ? -21.615 23.531 31.590 1.00 91.12 309 TRP A C 1
ATOM 2602 O O . TRP A 1 309 ? -21.661 24.605 30.995 1.00 91.12 309 TRP A O 1
ATOM 2612 N N . LYS A 1 310 ? -20.484 23.068 32.144 1.00 89.81 310 LYS A N 1
ATOM 2613 C CA . LYS A 1 310 ? -19.179 23.760 32.108 1.00 89.81 310 LYS A CA 1
ATOM 2614 C C . LYS A 1 310 ? -19.244 25.208 32.626 1.00 89.81 310 LYS A C 1
ATOM 2616 O O . LYS A 1 310 ? -18.539 26.085 32.137 1.00 89.81 310 LYS A O 1
ATOM 2621 N N . ALA A 1 311 ? -20.088 25.449 33.631 1.00 89.19 311 ALA A N 1
ATOM 2622 C CA . ALA A 1 311 ? -20.333 26.760 34.228 1.00 89.19 311 ALA A CA 1
ATOM 2623 C C . ALA A 1 311 ? -20.288 26.701 35.764 1.00 89.19 311 ALA A C 1
ATOM 2625 O O . ALA A 1 311 ? -20.471 25.643 36.371 1.00 89.19 311 ALA A O 1
ATOM 2626 N N . LYS A 1 312 ? -20.043 27.849 36.411 1.00 89.56 312 LYS A N 1
ATOM 2627 C CA . LYS A 1 312 ? -20.089 27.950 37.877 1.00 89.56 312 LYS A CA 1
ATOM 2628 C C . LYS A 1 312 ? -21.527 27.771 38.359 1.00 89.56 312 LYS A C 1
ATOM 2630 O O . LYS A 1 312 ? -22.430 28.401 37.828 1.00 89.56 312 LYS A O 1
ATOM 2635 N N . TYR A 1 313 ? -21.707 26.940 39.380 1.00 91.19 313 TYR A N 1
ATOM 2636 C CA . TYR A 1 313 ? -23.014 26.658 39.961 1.00 91.19 313 TYR A CA 1
ATOM 2637 C C . TYR A 1 313 ? -23.460 27.750 40.938 1.00 91.19 313 TYR A C 1
ATOM 2639 O O . TYR A 1 313 ? -22.746 28.061 41.896 1.00 91.19 313 TYR A O 1
ATOM 2647 N N . VAL A 1 314 ? -24.675 28.257 40.746 1.00 90.06 314 VAL A N 1
ATOM 2648 C CA . VAL A 1 314 ? -25.381 29.166 41.651 1.00 90.06 314 VAL A CA 1
ATOM 2649 C C . VAL A 1 314 ? -26.662 28.485 42.136 1.00 90.06 314 VAL A C 1
ATOM 2651 O O . VAL A 1 314 ? -27.622 28.317 41.386 1.00 90.06 314 VAL A O 1
ATOM 2654 N N . HIS A 1 315 ? -26.702 28.113 43.421 1.00 81.50 315 HIS A N 1
ATOM 2655 C CA . HIS A 1 315 ? -27.734 27.235 43.995 1.00 81.50 315 HIS A CA 1
ATOM 2656 C C . HIS A 1 315 ? -29.183 27.617 43.633 1.00 81.50 315 HIS A C 1
ATOM 2658 O O . HIS A 1 315 ? -29.948 26.771 43.170 1.00 81.50 315 HIS A O 1
ATOM 2664 N N . ASN A 1 316 ? -29.562 28.887 43.798 1.00 82.94 316 ASN A N 1
ATOM 2665 C CA . ASN A 1 316 ? -30.949 29.329 43.600 1.00 82.94 316 ASN A CA 1
ATOM 2666 C C . ASN A 1 316 ? -31.353 29.469 42.123 1.00 82.94 316 ASN A C 1
ATOM 2668 O O . ASN A 1 316 ? -32.543 29.484 41.825 1.00 82.94 316 ASN A O 1
ATOM 2672 N N . VAL A 1 317 ? -30.383 29.555 41.210 1.00 85.25 317 VAL A N 1
ATOM 2673 C CA . VAL A 1 317 ? -30.618 29.759 39.772 1.00 85.25 317 VAL A CA 1
ATOM 2674 C C . VAL A 1 317 ? -30.545 28.430 39.019 1.00 85.25 317 VAL A C 1
ATOM 2676 O O . VAL A 1 317 ? -31.399 28.129 38.187 1.00 85.25 317 VAL A O 1
ATOM 2679 N N . ASP A 1 318 ? -29.573 27.588 39.366 1.00 89.62 318 ASP A N 1
ATOM 2680 C CA . ASP A 1 318 ? -29.193 26.430 38.556 1.00 89.62 318 ASP A CA 1
ATOM 2681 C C . ASP A 1 318 ? -29.771 25.101 39.063 1.00 89.62 318 ASP A C 1
ATOM 2683 O O . ASP A 1 318 ? -29.970 24.168 38.279 1.00 89.62 318 ASP A O 1
ATOM 2687 N N . SER A 1 319 ? -30.112 24.998 40.357 1.00 87.69 319 SER A N 1
ATOM 2688 C CA . SER A 1 319 ? -30.753 23.795 40.921 1.00 87.69 319 SER A CA 1
ATOM 2689 C C . SER A 1 319 ? -32.049 23.413 40.179 1.00 87.69 319 SER A C 1
ATOM 2691 O O . SER A 1 319 ? -32.219 22.229 39.852 1.00 87.69 319 SER A O 1
ATOM 2693 N N . PRO A 1 320 ? -32.957 24.358 39.834 1.00 90.94 320 PRO A N 1
ATOM 2694 C CA . PRO A 1 320 ? -34.124 24.059 39.002 1.00 90.94 320 PRO A CA 1
ATOM 2695 C C . PRO A 1 320 ? -33.751 23.510 37.619 1.00 90.94 320 PRO A C 1
ATOM 2697 O O . PRO A 1 320 ? -34.371 22.549 37.163 1.00 90.94 320 PRO A O 1
ATOM 2700 N N . THR A 1 321 ? -32.710 24.053 36.980 1.00 91.75 321 THR A N 1
ATOM 2701 C CA . THR A 1 321 ? -32.227 23.617 35.659 1.00 91.75 321 THR A CA 1
ATOM 2702 C C . THR A 1 321 ? -31.765 22.163 35.679 1.00 91.75 321 THR A C 1
ATOM 2704 O O . THR A 1 321 ? -32.159 21.383 34.803 1.00 91.75 321 THR A O 1
ATOM 2707 N N . VAL A 1 322 ? -31.003 21.758 36.702 1.00 91.94 322 VAL A N 1
ATOM 2708 C CA . VAL A 1 322 ? -30.581 20.358 36.875 1.00 91.94 322 VAL A CA 1
ATOM 2709 C C . VAL A 1 322 ? -31.799 19.454 37.072 1.00 91.94 322 VAL A C 1
ATOM 2711 O O . VAL A 1 322 ? -31.970 18.479 36.338 1.00 91.94 322 VAL A O 1
ATOM 2714 N N . LYS A 1 323 ? -32.697 19.802 38.004 1.00 91.56 323 LYS A N 1
ATOM 2715 C CA . LYS A 1 323 ? -33.907 19.013 38.307 1.00 91.56 323 LYS A CA 1
ATOM 2716 C C . LYS A 1 323 ? -34.812 18.854 37.082 1.00 91.56 323 LYS A C 1
ATOM 2718 O O . LYS A 1 323 ? -35.288 17.754 36.796 1.00 91.56 323 LYS A O 1
ATOM 2723 N N . MET A 1 324 ? -35.023 19.930 36.325 1.00 92.38 324 MET A N 1
ATOM 2724 C CA . MET A 1 324 ? -35.794 19.906 35.082 1.00 92.38 324 MET A CA 1
ATOM 2725 C C . MET A 1 324 ? -35.127 19.053 34.004 1.00 92.38 324 MET A C 1
ATOM 2727 O O . MET A 1 324 ? -35.820 18.315 33.303 1.00 92.38 324 MET A O 1
ATOM 2731 N N . SER A 1 325 ? -33.804 19.133 33.866 1.00 93.94 325 SER A N 1
ATOM 2732 C CA . SER A 1 325 ? -33.053 18.346 32.884 1.00 93.94 325 SER A CA 1
ATOM 2733 C C . SER A 1 325 ? -33.112 16.856 33.205 1.00 93.94 325 SER A C 1
ATOM 2735 O O . SER A 1 325 ? -33.398 16.060 32.317 1.00 93.94 325 SER A O 1
ATOM 2737 N N . ILE A 1 326 ? -32.990 16.487 34.482 1.00 94.00 326 ILE A N 1
ATOM 2738 C CA . ILE A 1 326 ? -33.184 15.112 34.961 1.00 94.00 326 ILE A CA 1
ATOM 2739 C C . ILE A 1 326 ? -34.612 14.631 34.688 1.00 94.00 326 ILE A C 1
ATOM 2741 O O . ILE A 1 326 ? -34.806 13.542 34.158 1.00 94.00 326 ILE A O 1
ATOM 2745 N N . SER A 1 327 ? -35.625 15.448 34.989 1.00 94.06 327 SER A N 1
ATOM 2746 C CA . SER A 1 327 ? -37.027 15.107 34.708 1.00 94.06 327 SER A CA 1
ATOM 2747 C C . SER A 1 327 ? -37.275 14.881 33.210 1.00 94.06 327 SER A C 1
ATOM 2749 O O . SER A 1 327 ? -37.902 13.898 32.813 1.00 94.06 327 SER A O 1
ATOM 2751 N N . ARG A 1 328 ? -36.729 15.753 32.353 1.00 94.69 328 ARG A N 1
ATOM 2752 C CA . ARG A 1 328 ? -36.797 15.612 30.890 1.00 94.69 328 ARG A CA 1
ATOM 2753 C C . ARG A 1 328 ? -36.054 14.371 30.400 1.00 94.69 328 ARG A C 1
ATOM 2755 O O . ARG A 1 328 ? -36.574 13.688 29.524 1.00 94.69 328 ARG A O 1
ATOM 2762 N N . LEU A 1 329 ? -34.886 14.075 30.965 1.00 94.25 329 LEU A N 1
ATOM 2763 C CA . LEU A 1 329 ? -34.107 12.885 30.634 1.00 94.25 329 LEU A CA 1
ATOM 2764 C C . LEU A 1 329 ? -34.872 11.612 31.010 1.00 94.25 329 LEU A C 1
ATOM 2766 O O . LEU A 1 329 ? -35.037 10.742 30.162 1.00 94.25 329 LEU A O 1
ATOM 2770 N N . ARG A 1 330 ? -35.454 11.548 32.216 1.00 95.25 330 ARG A N 1
ATOM 2771 C CA . ARG A 1 330 ? -36.291 10.417 32.648 1.00 95.25 330 ARG A CA 1
ATOM 2772 C C . ARG A 1 330 ? -37.469 10.172 31.713 1.00 95.25 330 ARG A C 1
ATOM 2774 O O . ARG A 1 330 ? -37.727 9.038 31.331 1.00 95.25 330 ARG A O 1
ATOM 2781 N N . LYS A 1 331 ? -38.157 11.231 31.272 1.00 93.38 331 LYS A N 1
ATOM 2782 C CA . LYS A 1 331 ? -39.245 11.109 30.283 1.00 93.38 331 LYS A CA 1
ATOM 2783 C C . LYS A 1 331 ? -38.799 10.453 28.977 1.00 93.38 331 LYS A C 1
ATOM 2785 O O . LYS A 1 331 ? -39.623 9.808 28.335 1.00 93.38 331 LYS A O 1
ATOM 2790 N N . LEU A 1 332 ? -37.531 10.600 28.598 1.00 91.69 332 LEU A N 1
ATOM 2791 C CA . LEU A 1 332 ? -36.966 9.972 27.408 1.00 91.69 332 LEU A CA 1
ATOM 2792 C C . LEU A 1 332 ? -36.563 8.523 27.687 1.00 91.69 332 LEU A C 1
ATOM 2794 O O . LEU A 1 332 ? -37.094 7.637 27.029 1.00 91.69 332 LEU A O 1
ATOM 2798 N N . ILE A 1 333 ? -35.711 8.283 28.686 1.00 93.00 333 ILE A N 1
ATOM 2799 C CA . ILE A 1 333 ? -35.035 6.986 28.856 1.00 93.00 333 ILE A CA 1
ATOM 2800 C C . ILE A 1 333 ? -35.763 5.993 29.761 1.00 93.00 333 ILE A C 1
ATOM 2802 O O . ILE A 1 333 ? -35.530 4.804 29.646 1.00 93.00 333 ILE A O 1
ATOM 2806 N N . GLU A 1 334 ? -36.627 6.439 30.672 1.00 94.06 334 GLU A N 1
ATOM 2807 C CA . GLU A 1 334 ? -37.240 5.529 31.648 1.00 94.06 334 GLU A CA 1
ATOM 2808 C C . GLU A 1 334 ? -38.500 4.881 31.076 1.00 94.06 334 GLU A C 1
ATOM 2810 O O . GLU A 1 334 ? -39.341 5.620 30.551 1.00 94.06 334 GLU A O 1
ATOM 2815 N N . PRO A 1 335 ? -38.726 3.568 31.263 1.00 91.88 335 PRO A N 1
ATOM 2816 C CA . PRO A 1 335 ? -40.014 2.941 30.970 1.00 91.88 335 PRO A CA 1
ATOM 2817 C C . PRO A 1 335 ? -41.161 3.634 31.713 1.00 91.88 335 PRO A C 1
ATOM 2819 O O . PRO A 1 335 ? -42.214 3.898 31.138 1.00 91.88 335 PRO A O 1
ATOM 2822 N N . SER A 1 336 ? -40.918 4.004 32.976 1.00 90.94 336 SER A N 1
ATOM 2823 C CA . SER A 1 336 ? -41.834 4.781 33.810 1.00 90.94 336 SER A CA 1
ATOM 2824 C C . SER A 1 336 ? -41.106 5.964 34.461 1.00 90.94 336 SER A C 1
ATOM 2826 O O . SER A 1 336 ? -40.351 5.780 35.414 1.00 90.94 336 SER A O 1
ATOM 2828 N N . PRO A 1 337 ? -41.324 7.210 33.998 1.00 89.56 337 PRO A N 1
ATOM 2829 C CA . PRO A 1 337 ? -40.632 8.379 34.549 1.00 89.56 337 PRO A CA 1
ATOM 2830 C C . PRO A 1 337 ? -40.937 8.671 36.027 1.00 89.56 337 PRO A C 1
ATOM 2832 O O . PRO A 1 337 ? -40.140 9.335 36.692 1.00 89.56 337 PRO A O 1
ATOM 2835 N N . SER A 1 338 ? -42.088 8.215 36.535 1.00 88.19 338 SER A N 1
ATOM 2836 C CA . SER A 1 338 ? -42.490 8.349 37.942 1.00 88.19 338 SER A CA 1
ATOM 2837 C C . SER A 1 338 ? -41.850 7.295 38.849 1.00 88.19 338 SER A C 1
ATOM 2839 O O . SER A 1 338 ? -41.692 7.555 40.039 1.00 88.19 338 SER A O 1
ATOM 2841 N N . ASN A 1 339 ? -41.436 6.152 38.293 1.00 90.62 339 ASN A N 1
ATOM 2842 C CA . ASN A 1 339 ? -40.709 5.096 38.994 1.00 90.62 339 ASN A CA 1
ATOM 2843 C C . ASN A 1 339 ? -39.432 4.733 38.209 1.00 90.62 339 ASN A C 1
ATOM 2845 O O . ASN A 1 339 ? -39.422 3.734 37.485 1.00 90.62 339 ASN A O 1
ATOM 2849 N N . PRO A 1 340 ? -38.386 5.580 38.282 1.00 92.69 340 PRO A N 1
ATOM 2850 C CA . PRO A 1 340 ? -37.215 5.462 37.424 1.00 92.69 340 PRO A CA 1
ATOM 2851 C C . PRO A 1 340 ? -36.418 4.190 37.727 1.00 92.69 340 PRO A C 1
ATOM 2853 O O . PRO A 1 340 ? -36.060 3.917 38.876 1.00 92.69 340 PRO A O 1
ATOM 2856 N N . LYS A 1 341 ? -36.108 3.440 36.672 1.00 93.38 341 LYS A N 1
ATOM 2857 C CA . LYS A 1 341 ? -35.273 2.244 36.699 1.00 93.38 341 LYS A CA 1
ATOM 2858 C C . LYS A 1 341 ? -33.791 2.587 36.584 1.00 93.38 341 LYS A C 1
ATOM 2860 O O . LYS A 1 341 ? -32.999 1.978 37.291 1.00 93.38 341 LYS A O 1
ATOM 2865 N N . TYR A 1 342 ? -33.429 3.549 35.737 1.00 94.00 342 TYR A N 1
ATOM 2866 C CA . TYR A 1 342 ? -32.031 3.836 35.407 1.00 94.00 342 TYR A CA 1
ATOM 2867 C C . TYR A 1 342 ? -31.470 5.001 36.223 1.00 94.00 342 TYR A C 1
ATOM 2869 O O . TYR A 1 342 ? -30.463 4.866 36.904 1.00 94.00 342 TYR A O 1
ATOM 2877 N N . LEU A 1 343 ? -32.128 6.158 36.198 1.00 94.12 343 LEU A N 1
ATOM 2878 C CA . LEU A 1 343 ? -31.659 7.383 36.834 1.00 94.12 343 LEU A CA 1
ATOM 2879 C C . LEU A 1 343 ? -32.406 7.613 38.147 1.00 94.12 343 LEU A C 1
ATOM 2881 O O . LEU A 1 343 ? -33.476 8.231 38.171 1.00 94.12 343 LEU A O 1
ATOM 2885 N N . LYS A 1 344 ? -31.842 7.151 39.260 1.00 92.44 344 LYS A N 1
ATOM 2886 C CA . LYS A 1 344 ? -32.495 7.104 40.576 1.00 92.44 344 LYS A CA 1
ATOM 2887 C C . LYS A 1 344 ? -32.087 8.259 41.491 1.00 92.44 344 LYS A C 1
ATOM 2889 O O . LYS A 1 344 ? -31.218 9.072 41.185 1.00 92.44 344 LYS A O 1
ATOM 2894 N N . LEU A 1 345 ? -32.820 8.385 42.594 1.00 90.94 345 LEU A N 1
ATOM 2895 C CA . LEU A 1 345 ? -32.518 9.292 43.702 1.00 90.94 345 LEU A CA 1
ATOM 2896 C C . LEU A 1 345 ? -31.912 8.480 44.847 1.00 90.94 345 LEU A C 1
ATOM 2898 O O . LEU A 1 345 ? -32.390 7.384 45.125 1.00 90.94 345 LEU A O 1
ATOM 2902 N N . SER A 1 346 ? -30.908 9.034 45.526 1.00 84.50 346 SER A N 1
ATOM 2903 C CA . SER A 1 346 ? -30.322 8.403 46.711 1.00 84.50 346 SER A CA 1
ATOM 2904 C C . SER A 1 346 ? -31.378 8.183 47.808 1.00 84.50 346 SER A C 1
ATOM 2906 O O . SER A 1 346 ? -32.181 9.094 48.058 1.00 84.50 346 SER A O 1
ATOM 2908 N N . PRO A 1 347 ? -31.371 7.020 48.490 1.00 71.25 347 PRO A N 1
ATOM 2909 C CA . PRO A 1 347 ? -32.284 6.736 49.596 1.00 71.25 347 PRO A CA 1
ATOM 2910 C C . PRO A 1 347 ? -32.014 7.600 50.841 1.00 71.25 347 PRO A C 1
ATOM 2912 O O . PRO A 1 347 ? -32.929 7.820 51.632 1.00 71.25 347 PRO A O 1
ATOM 2915 N N . ILE A 1 348 ? -30.796 8.135 51.009 1.00 65.25 348 ILE A N 1
ATOM 2916 C CA . ILE A 1 348 ? -30.381 8.892 52.202 1.00 65.25 348 ILE A CA 1
ATOM 2917 C C . ILE A 1 348 ? -30.076 10.347 51.817 1.00 65.25 348 ILE A C 1
ATOM 2919 O O . ILE A 1 348 ? -29.358 10.617 50.852 1.00 65.25 348 ILE A O 1
ATOM 2923 N N . ARG A 1 349 ? -30.597 11.315 52.588 1.00 60.78 349 ARG A N 1
ATOM 2924 C CA . ARG A 1 349 ? -30.174 12.722 52.477 1.00 60.78 349 ARG A CA 1
ATOM 2925 C C . ARG A 1 349 ? -28.763 12.852 53.051 1.00 60.78 349 ARG A C 1
ATOM 2927 O O . ARG A 1 349 ? -28.596 12.834 54.265 1.00 60.78 349 ARG A O 1
ATOM 2934 N N . TYR A 1 350 ? -27.758 12.999 52.196 1.00 51.50 350 TYR A N 1
ATOM 2935 C CA . TYR A 1 350 ? -26.399 13.308 52.636 1.00 51.50 350 TYR A CA 1
ATOM 2936 C C . TYR A 1 350 ? -26.236 14.829 52.672 1.00 51.50 350 TYR A C 1
ATOM 2938 O O . TYR A 1 350 ? -26.274 15.462 51.622 1.00 51.50 350 TYR A O 1
ATOM 2946 N N . LYS A 1 351 ? -26.090 15.422 53.866 1.00 53.34 351 LYS A N 1
ATOM 2947 C CA . LYS A 1 351 ? -25.940 16.884 54.045 1.00 53.34 351 LYS A CA 1
ATOM 2948 C C . LYS A 1 351 ? -27.035 17.704 53.323 1.00 53.34 351 LYS A C 1
ATOM 2950 O O . LYS A 1 351 ? -26.738 18.573 52.515 1.00 53.34 351 LYS A O 1
ATOM 2955 N N . GLU A 1 352 ? -28.301 17.392 53.611 1.00 60.47 352 GLU A N 1
ATOM 2956 C CA . GLU A 1 352 ? -29.511 18.150 53.216 1.00 60.47 352 GLU A CA 1
ATOM 2957 C C . GLU A 1 352 ? -29.922 18.176 51.729 1.00 60.47 352 GLU A C 1
ATOM 2959 O O . GLU A 1 352 ? -31.077 18.501 51.446 1.00 60.47 352 GLU A O 1
ATOM 2964 N N . GLU A 1 353 ? -29.091 17.737 50.779 1.00 72.88 353 GLU A N 1
ATOM 2965 C CA . GLU A 1 353 ? -29.461 17.692 49.355 1.00 72.88 353 GLU A CA 1
ATOM 2966 C C . GLU A 1 353 ? -29.599 16.251 48.831 1.00 72.88 353 GLU A C 1
ATOM 2968 O O . GLU A 1 353 ? -28.783 15.369 49.106 1.00 72.88 353 GLU A O 1
ATOM 2973 N N . ARG A 1 354 ? -30.669 15.976 48.070 1.00 80.25 354 ARG A N 1
ATOM 2974 C CA . ARG A 1 354 ? -30.846 14.672 47.415 1.00 80.25 354 ARG A CA 1
ATOM 2975 C C . ARG A 1 354 ? -29.876 14.544 46.240 1.00 80.25 354 ARG A C 1
ATOM 2977 O O . ARG A 1 354 ? -29.871 15.396 45.352 1.00 80.25 354 ARG A O 1
ATOM 2984 N N . LYS A 1 355 ? -29.125 13.444 46.211 1.00 90.69 355 LYS A N 1
ATOM 2985 C CA . LYS A 1 355 ? -28.233 13.082 45.105 1.00 90.69 355 LYS A CA 1
ATOM 2986 C C . LYS A 1 355 ? -28.925 12.172 44.087 1.00 90.69 355 LYS A C 1
ATOM 2988 O O . LYS A 1 355 ? -29.859 11.445 44.433 1.00 90.69 355 LYS A O 1
ATOM 2993 N N . TYR A 1 356 ? -28.450 12.213 42.851 1.00 94.00 356 TYR A N 1
ATOM 2994 C CA . TYR A 1 356 ? -28.878 11.382 41.731 1.00 94.00 356 TYR A CA 1
ATOM 2995 C C . TYR A 1 356 ? -27.754 10.434 41.334 1.00 94.00 356 TYR A C 1
ATOM 2997 O O . TYR A 1 356 ? -26.586 10.785 41.480 1.00 94.00 356 TYR A O 1
ATOM 3005 N N . TYR A 1 357 ? -28.108 9.264 40.821 1.00 93.88 357 TYR A N 1
ATOM 3006 C CA . TYR A 1 357 ? -27.142 8.286 40.330 1.00 93.88 357 TYR A CA 1
ATOM 3007 C C . TYR A 1 357 ? -27.755 7.445 39.211 1.00 93.88 357 TYR A C 1
ATOM 3009 O O . TYR A 1 357 ? -28.983 7.333 39.114 1.00 93.88 357 TYR A O 1
ATOM 3017 N N . PHE A 1 358 ? -26.897 6.867 38.374 1.00 94.81 358 PHE A N 1
ATOM 3018 C CA . PHE A 1 358 ? -27.287 5.825 37.432 1.00 94.81 358 PHE A CA 1
ATOM 3019 C C . PHE A 1 358 ? -27.132 4.465 38.098 1.00 94.81 358 PHE A C 1
ATOM 3021 O O . PHE A 1 358 ? -26.059 4.156 38.613 1.00 94.81 358 PHE A O 1
ATOM 3028 N N . ASP A 1 359 ? -28.205 3.683 38.103 1.00 91.81 359 ASP A N 1
ATOM 3029 C CA . ASP A 1 359 ? -28.201 2.318 38.610 1.00 91.81 359 ASP A CA 1
ATOM 3030 C C . ASP A 1 359 ? -27.513 1.396 37.604 1.00 91.81 359 ASP A C 1
ATOM 3032 O O . ASP A 1 359 ? -28.086 1.012 36.584 1.00 91.81 359 ASP A O 1
ATOM 3036 N N . ASP A 1 360 ? -26.264 1.063 37.892 1.00 86.81 360 ASP A N 1
ATOM 3037 C CA . ASP A 1 360 ? -25.404 0.212 37.080 1.00 86.81 360 ASP A CA 1
ATOM 3038 C C . ASP A 1 360 ? -25.692 -1.285 37.248 1.00 86.81 360 ASP A C 1
ATOM 3040 O O . ASP A 1 360 ? -25.143 -2.082 36.498 1.00 86.81 360 ASP A O 1
ATOM 3044 N N . ASN A 1 361 ? -26.620 -1.677 38.131 1.00 88.06 361 ASN A N 1
ATOM 3045 C CA . ASN A 1 361 ? -27.076 -3.068 38.250 1.00 88.06 361 ASN A CA 1
ATOM 3046 C C . ASN A 1 361 ? -28.014 -3.497 37.107 1.00 88.06 361 ASN A C 1
ATOM 3048 O O . ASN A 1 361 ? -28.329 -4.681 36.963 1.00 88.06 361 ASN A O 1
ATOM 3052 N N . CYS A 1 362 ? -28.519 -2.549 36.311 1.00 89.19 362 CYS A N 1
ATOM 3053 C CA . CYS A 1 362 ? -29.329 -2.860 35.136 1.00 89.19 362 CYS A CA 1
ATOM 3054 C C . CYS A 1 362 ? -28.452 -3.428 34.014 1.00 89.19 362 CYS A C 1
ATOM 3056 O O . CYS A 1 362 ? -27.292 -3.055 33.891 1.00 89.19 362 CYS A O 1
ATOM 3058 N N . ARG A 1 363 ? -28.988 -4.295 33.144 1.00 92.81 363 ARG A N 1
ATOM 3059 C CA . ARG A 1 363 ? -28.207 -4.835 32.011 1.00 92.81 363 ARG A CA 1
ATOM 3060 C C . ARG A 1 363 ? -28.019 -3.770 30.928 1.00 92.81 363 ARG A C 1
ATOM 3062 O O . ARG A 1 363 ? -28.725 -3.793 29.920 1.00 92.81 363 ARG A O 1
ATOM 3069 N N . PHE A 1 364 ? -27.103 -2.831 31.144 1.00 94.69 364 PHE A N 1
ATOM 3070 C CA . PHE A 1 364 ? -26.763 -1.784 30.184 1.00 94.69 364 PHE A CA 1
ATOM 3071 C C . PHE A 1 364 ? -25.532 -2.144 29.349 1.00 94.69 364 PHE A C 1
ATOM 3073 O O . PHE A 1 364 ? -24.684 -2.935 29.761 1.00 94.69 364 PHE A O 1
ATOM 3080 N N . CYS A 1 365 ? -25.431 -1.520 28.178 1.00 95.19 365 CYS A N 1
ATOM 3081 C CA . CYS A 1 365 ? -24.212 -1.480 27.379 1.00 95.19 365 CYS A CA 1
ATOM 3082 C C . CYS A 1 365 ? -23.986 -0.054 26.892 1.00 95.19 365 CYS A C 1
ATOM 3084 O O . CYS A 1 365 ? -24.870 0.545 26.276 1.00 95.19 365 CYS A O 1
ATOM 3086 N N . PHE A 1 366 ? -22.799 0.473 27.162 1.00 94.31 366 PHE A N 1
ATOM 3087 C CA . PHE A 1 366 ? -22.346 1.777 26.715 1.00 94.31 366 PHE A CA 1
ATOM 3088 C C . PHE A 1 366 ? -21.062 1.633 25.910 1.00 94.31 366 PHE A C 1
ATOM 3090 O O . PHE A 1 366 ? -20.147 0.929 26.330 1.00 94.31 366 PHE A O 1
ATOM 3097 N N . ILE A 1 367 ? -21.023 2.283 24.753 1.00 92.88 367 ILE A N 1
ATOM 3098 C CA . ILE A 1 367 ? -19.910 2.230 23.812 1.00 92.88 367 ILE A CA 1
ATOM 3099 C C . ILE A 1 367 ? -19.432 3.658 23.559 1.00 92.88 367 ILE A C 1
ATOM 3101 O O . ILE A 1 367 ? -20.232 4.514 23.175 1.00 92.88 367 ILE A O 1
ATOM 3105 N N . GLU A 1 368 ? -18.138 3.910 23.725 1.00 88.81 368 GLU A N 1
ATOM 3106 C CA . GLU A 1 368 ? -17.505 5.182 23.370 1.00 88.81 368 GLU A CA 1
ATOM 3107 C C . GLU A 1 368 ? -16.122 4.987 22.737 1.00 88.81 368 GLU A C 1
ATOM 3109 O O . GLU A 1 368 ? -15.579 3.883 22.715 1.00 88.81 368 GLU A O 1
ATOM 3114 N N . GLU A 1 369 ? -15.557 6.054 22.172 1.00 81.12 369 GLU A N 1
ATOM 3115 C CA . GLU A 1 369 ? -14.168 6.035 21.703 1.00 81.12 369 GLU A CA 1
ATOM 3116 C C . GLU A 1 369 ? -13.218 6.031 22.905 1.00 81.12 369 GLU A C 1
ATOM 3118 O O . GLU A 1 369 ? -13.382 6.816 23.840 1.00 81.12 369 GLU A O 1
ATOM 3123 N N . SER A 1 370 ? -12.233 5.135 22.883 1.00 68.75 370 SER A N 1
ATOM 3124 C CA . SER A 1 370 ? -11.166 5.091 23.877 1.00 68.75 370 SER A CA 1
ATOM 3125 C C . SER A 1 370 ? -10.182 6.219 23.570 1.00 68.75 370 SER A C 1
ATOM 3127 O O . SER A 1 370 ? -9.567 6.256 22.503 1.00 68.75 370 SER A O 1
ATOM 3129 N N . PHE A 1 371 ? -10.066 7.166 24.498 1.00 53.12 371 PHE A N 1
ATOM 3130 C CA . PHE A 1 371 ? -9.044 8.206 24.470 1.00 53.12 371 PHE A CA 1
ATOM 3131 C C . PHE A 1 371 ? -7.850 7.706 25.291 1.00 53.12 371 PHE A C 1
ATOM 3133 O O . PHE A 1 371 ? -7.756 8.005 26.480 1.00 53.12 371 PHE A O 1
ATOM 3140 N N . THR A 1 372 ? -6.988 6.887 24.685 1.00 42.34 372 THR A N 1
ATOM 3141 C CA . THR A 1 372 ? -5.646 6.612 25.230 1.00 42.34 372 THR A CA 1
ATOM 3142 C C . THR A 1 372 ? -4.628 7.547 24.624 1.00 42.34 372 THR A C 1
ATOM 3144 O O . THR A 1 372 ? -4.616 7.614 23.372 1.00 42.34 372 THR A O 1
#

Radius of gyration: 31.91 Å; chains: 1; bounding box: 74×47×91 Å